Protein 3FKQ (pdb70)

B-factor: mean 38.15, std 9.98, range [14.75, 80.89]

Structure (mmCIF, N/CA/C/O backbone):
data_3FKQ
#
_entry.id   3FKQ
#
_cell.length_a   121.506
_cell.length_b   79.495
_cell.length_c   55.022
_cell.angle_alpha   90.000
_cell.angle_beta   96.160
_cell.angle_gamma   90.000
#
_symmetry.space_group_name_H-M   'C 1 2 1'
#
loop_
_entity.id
_entity.type
_entity.pdbx_description
1 polymer 'NtrC-like two-domain protein'
2 non-polymer "ADENOSINE-5'-TRIPHOSPHATE"
3 non-polymer 'MAGNESIUM ION'
4 non-polymer 'CHLORIDE ION'
5 non-polymer 'NONAETHYLENE GLYCOL'
6 non-polymer GLYCEROL
7 non-polymer 'SULFATE ION'
8 water water
#
loop_
_atom_site.group_PDB
_atom_site.id
_atom_site.type_symbol
_atom_site.label_atom_id
_atom_site.label_alt_id
_atom_site.label_comp_id
_atom_site.label_asym_id
_atom_site.label_entity_id
_atom_site.label_seq_id
_atom_site.pdbx_PDB_ins_code
_atom_site.Cartn_x
_atom_site.Cartn_y
_atom_site.Cartn_z
_atom_site.occupancy
_atom_site.B_iso_or_equiv
_atom_site.auth_seq_id
_atom_site.auth_comp_id
_atom_site.auth_asym_id
_atom_site.auth_atom_id
_atom_site.pdbx_PDB_model_num
ATOM 6 N N . LYS A 1 21 ? 23.437 82.738 -3.109 1.00 55.35 2 LYS A N 1
ATOM 7 C CA . LYS A 1 21 ? 24.569 83.349 -2.383 1.00 53.25 2 LYS A CA 1
ATOM 8 C C . LYS A 1 21 ? 24.100 84.286 -1.268 1.00 50.85 2 LYS A C 1
ATOM 9 O O . LYS A 1 21 ? 23.054 84.931 -1.398 1.00 52.01 2 LYS A O 1
ATOM 15 N N . ILE A 1 22 ? 24.898 84.391 -0.202 1.00 47.34 3 ILE A N 1
ATOM 16 C CA . ILE A 1 22 ? 24.579 85.263 0.930 1.00 43.94 3 ILE A CA 1
ATOM 17 C C . ILE A 1 22 ? 24.967 86.694 0.566 1.00 43.59 3 ILE A C 1
ATOM 18 O O . ILE A 1 22 ? 26.097 86.936 0.138 1.00 41.39 3 ILE A O 1
ATOM 23 N N . LYS A 1 23 ? 24.040 87.632 0.738 1.00 42.27 4 LYS A N 1
ATOM 24 C CA . LYS A 1 23 ? 24.331 89.038 0.497 1.00 42.91 4 LYS A CA 1
ATOM 25 C C . LYS A 1 23 ? 24.757 89.647 1.811 1.00 42.18 4 LYS A C 1
ATOM 26 O O . LYS A 1 23 ? 24.042 89.549 2.804 1.00 41.97 4 LYS A O 1
ATOM 32 N N . VAL A 1 24 ? 25.935 90.261 1.811 1.00 41.58 5 VAL A N 1
ATOM 33 C CA . VAL A 1 24 ? 26.556 90.783 3.017 1.00 39.22 5 VAL A CA 1
ATOM 34 C C . VAL A 1 24 ? 26.753 92.288 2.871 1.00 38.48 5 VAL A C 1
ATOM 35 O O . VAL A 1 24 ? 27.226 92.759 1.827 1.00 37.92 5 VAL A O 1
ATOM 39 N N . ALA A 1 25 ? 26.355 93.043 3.894 1.00 37.83 6 ALA A N 1
ATOM 40 C CA . ALA A 1 25 ? 26.659 94.484 3.975 1.00 37.14 6 ALA A CA 1
ATOM 41 C C . ALA A 1 25 ? 27.734 94.729 5.055 1.00 37.05 6 ALA A C 1
ATOM 42 O O . ALA A 1 25 ? 27.655 94.133 6.141 1.00 38.00 6 ALA A O 1
ATOM 44 N N . LEU A 1 26 ? 28.724 95.579 4.751 1.00 35.12 7 LEU A N 1
ATOM 45 C CA . LEU A 1 26 ? 29.780 95.970 5.698 1.00 35.38 7 LEU A CA 1
ATOM 46 C C . LEU A 1 26 ? 29.729 97.473 5.991 1.00 37.25 7 LEU A C 1
ATOM 47 O O . LEU A 1 26 ? 29.725 98.293 5.065 1.00 38.37 7 LEU A O 1
ATOM 52 N N . LEU A 1 27 ? 29.706 97.824 7.278 1.00 37.09 8 LEU A N 1
ATOM 53 C CA . LEU A 1 27 ? 29.622 99.209 7.721 1.00 38.36 8 LEU A CA 1
ATOM 54 C C . LEU A 1 27 ? 30.831 99.607 8.590 1.00 38.29 8 LEU A C 1
ATOM 55 O O . LEU A 1 27 ? 31.010 99.112 9.699 1.00 38.62 8 LEU A O 1
ATOM 60 N N . ASP A 1 28 ? 31.660 100.508 8.083 1.00 38.17 9 ASP A N 1
ATOM 61 C CA . ASP A 1 28 ? 32.860 100.950 8.799 1.00 38.00 9 ASP A CA 1
ATOM 62 C C . ASP A 1 28 ? 33.277 102.331 8.298 1.00 39.60 9 ASP A C 1
ATOM 63 O O . ASP A 1 28 ? 32.940 102.737 7.185 1.00 39.99 9 ASP A O 1
ATOM 68 N N . LYS A 1 29 ? 34.013 103.051 9.128 1.00 42.56 10 LYS A N 1
ATOM 69 C CA . LYS A 1 29 ? 34.675 104.281 8.695 1.00 42.74 10 LYS A CA 1
ATOM 70 C C . LYS A 1 29 ? 36.067 104.029 8.071 1.00 44.40 10 LYS A C 1
ATOM 71 O O . LYS A 1 29 ? 36.602 104.912 7.410 1.00 46.45 10 LYS A O 1
ATOM 77 N N . ASP A 1 30 ? 36.647 102.845 8.280 1.00 45.31 11 ASP A N 1
ATOM 78 C CA . ASP A 1 30 ? 37.925 102.457 7.654 1.00 44.92 11 ASP A CA 1
ATOM 79 C C . ASP A 1 30 ? 37.648 101.911 6.242 1.00 43.14 11 ASP A C 1
ATOM 80 O O . ASP A 1 30 ? 37.413 100.717 6.054 1.00 41.96 11 ASP A O 1
ATOM 85 N N . LYS A 1 31 ? 37.685 102.810 5.262 1.00 41.91 12 LYS A N 1
ATOM 86 C CA . LYS A 1 31 ? 37.480 102.485 3.846 1.00 39.83 12 LYS A CA 1
ATOM 87 C C . LYS A 1 31 ? 38.539 101.504 3.314 1.00 38.61 12 LYS A C 1
ATOM 88 O O . LYS A 1 31 ? 38.216 100.584 2.553 1.00 37.33 12 LYS A O 1
ATOM 90 N N . GLU A 1 32 ? 39.795 101.697 3.722 1.00 37.48 13 GLU A N 1
ATOM 91 C CA . GLU A 1 32 ? 40.874 100.775 3.353 1.00 36.76 13 GLU A CA 1
ATOM 92 C C . GLU A 1 32 ? 40.494 99.345 3.732 1.00 35.41 13 GLU A C 1
ATOM 93 O O . GLU A 1 32 ? 40.625 98.418 2.924 1.00 34.36 13 GLU A O 1
ATOM 95 N N . TYR A 1 33 ? 39.995 99.183 4.955 1.00 36.51 14 TYR A N 1
ATOM 96 C CA . TYR A 1 33 ? 39.566 97.872 5.454 1.00 34.95 14 TYR A CA 1
ATOM 97 C C . TYR A 1 33 ? 38.363 97.336 4.677 1.00 33.84 14 TYR A C 1
ATOM 98 O O . TYR A 1 33 ? 38.346 96.161 4.284 1.00 33.35 14 TYR A O 1
ATOM 107 N N . LEU A 1 34 ? 37.369 98.195 4.456 1.00 35.28 15 LEU A N 1
ATOM 108 C CA . LEU A 1 34 ? 36.179 97.811 3.693 1.00 36.16 15 LEU A CA 1
ATOM 109 C C . LEU A 1 34 ? 36.562 97.334 2.290 1.00 36.50 15 LEU A C 1
ATOM 110 O O . LEU A 1 34 ? 36.126 96.248 1.869 1.00 37.87 15 LEU A O 1
ATOM 115 N N . ASP A 1 35 ? 37.400 98.122 1.601 1.00 34.83 16 ASP A N 1
ATOM 116 C CA . ASP A 1 35 ? 37.907 97.770 0.257 1.00 35.18 16 ASP A CA 1
ATOM 117 C C . ASP A 1 35 ? 38.691 96.479 0.263 1.00 34.50 16 ASP A C 1
ATOM 118 O O . ASP A 1 35 ? 38.561 95.673 -0.643 1.00 33.19 16 ASP A O 1
ATOM 123 N N . ARG A 1 36 ? 39.519 96.294 1.284 1.00 34.89 17 ARG A N 1
ATOM 124 C CA . ARG A 1 36 ? 40.296 95.074 1.398 1.00 35.93 17 ARG A CA 1
ATOM 125 C C . ARG A 1 36 ? 39.377 93.845 1.463 1.00 34.65 17 ARG A C 1
ATOM 126 O O . ARG A 1 36 ? 39.614 92.886 0.741 1.00 36.43 17 ARG A O 1
ATOM 129 N N . LEU A 1 37 ? 38.321 93.891 2.280 1.00 35.39 18 LEU A N 1
ATOM 130 C CA . LEU A 1 37 ? 37.424 92.732 2.440 1.00 36.51 18 LEU A CA 1
ATOM 131 C C . LEU A 1 37 ? 36.549 92.526 1.229 1.00 36.37 18 LEU A C 1
ATOM 132 O O . LEU A 1 37 ? 36.475 91.409 0.715 1.00 37.81 18 LEU A O 1
ATOM 137 N N . THR A 1 38 ? 35.875 93.586 0.785 1.00 35.81 19 THR A N 1
ATOM 138 C CA . THR A 1 38 ? 34.986 93.479 -0.356 1.00 38.25 19 THR A CA 1
ATOM 139 C C . THR A 1 38 ? 35.734 93.029 -1.619 1.00 39.11 19 THR A C 1
ATOM 140 O O . THR A 1 38 ? 35.174 92.299 -2.441 1.00 40.74 19 THR A O 1
ATOM 144 N N . GLY A 1 39 ? 36.999 93.436 -1.741 1.00 38.04 20 GLY A N 1
ATOM 145 C CA . GLY A 1 39 ? 37.859 93.013 -2.837 1.00 39.50 20 GLY A CA 1
ATOM 146 C C . GLY A 1 39 ? 38.152 91.526 -2.805 1.00 39.54 20 GLY A C 1
ATOM 147 O O . GLY A 1 39 ? 38.116 90.867 -3.844 1.00 38.82 20 GLY A O 1
ATOM 148 N N . VAL A 1 40 ? 38.439 91.000 -1.612 1.00 39.28 21 VAL A N 1
ATOM 149 C CA . VAL A 1 40 ? 38.737 89.576 -1.456 1.00 38.30 21 VAL A CA 1
ATOM 150 C C . VAL A 1 40 ? 37.462 88.769 -1.601 1.00 37.23 21 VAL A C 1
ATOM 151 O O . VAL A 1 40 ? 37.421 87.790 -2.351 1.00 37.28 21 VAL A O 1
ATOM 155 N N . PHE A 1 41 ? 36.417 89.200 -0.899 1.00 37.54 22 PHE A N 1
ATOM 156 C CA . PHE A 1 41 ? 35.122 88.507 -0.926 1.00 36.76 22 PHE A CA 1
ATOM 157 C C . PHE A 1 41 ? 34.482 88.457 -2.308 1.00 35.89 22 PHE A C 1
ATOM 158 O O . PHE A 1 41 ? 34.009 87.402 -2.722 1.00 34.80 22 PHE A O 1
ATOM 166 N N . ASN A 1 42 ? 34.468 89.583 -3.023 1.00 34.61 23 ASN A N 1
ATOM 167 C CA . ASN A 1 42 ? 33.880 89.608 -4.363 1.00 34.25 23 ASN A CA 1
ATOM 168 C C . ASN A 1 42 ? 34.779 88.993 -5.456 1.00 36.05 23 ASN A C 1
ATOM 169 O O . ASN A 1 42 ? 34.372 88.954 -6.614 1.00 35.79 23 ASN A O 1
ATOM 174 N N . THR A 1 43 ? 35.975 88.504 -5.104 1.00 36.94 24 THR A N 1
ATOM 175 C CA . THR A 1 43 ? 36.782 87.700 -6.032 1.00 37.66 24 THR A CA 1
ATOM 176 C C . THR A 1 43 ? 36.889 86.261 -5.546 1.00 38.09 24 THR A C 1
ATOM 177 O O . THR A 1 43 ? 36.283 85.374 -6.129 1.00 37.22 24 THR A O 1
ATOM 181 N N . LYS A 1 44 ? 37.642 86.029 -4.478 1.00 40.22 25 LYS A N 1
ATOM 182 C CA . LYS A 1 44 ? 37.893 84.661 -3.990 1.00 42.17 25 LYS A CA 1
ATOM 183 C C . LYS A 1 44 ? 36.633 83.930 -3.468 1.00 41.70 25 LYS A C 1
ATOM 184 O O . LYS A 1 44 ? 36.591 82.703 -3.475 1.00 40.84 25 LYS A O 1
ATOM 190 N N . TYR A 1 45 ? 35.626 84.685 -3.023 1.00 41.45 26 TYR A N 1
ATOM 191 C CA . TYR A 1 45 ? 34.381 84.125 -2.481 1.00 42.61 26 TYR A CA 1
ATOM 192 C C . TYR A 1 45 ? 33.143 84.580 -3.270 1.00 43.18 26 TYR A C 1
ATOM 193 O O . TYR A 1 45 ? 32.030 84.589 -2.727 1.00 44.24 26 TYR A O 1
ATOM 202 N N . ALA A 1 46 ? 33.332 84.967 -4.533 1.00 42.60 27 ALA A N 1
ATOM 203 C CA . ALA A 1 46 ? 32.233 85.503 -5.358 1.00 43.64 27 ALA A CA 1
ATOM 204 C C . ALA A 1 46 ? 31.186 84.431 -5.693 1.00 44.01 27 ALA A C 1
ATOM 205 O O . ALA A 1 46 ? 30.044 84.751 -6.007 1.00 43.26 27 ALA A O 1
ATOM 207 N N . ASP A 1 47 ? 31.595 83.166 -5.634 1.00 45.52 28 ASP A N 1
ATOM 208 C CA . ASP A 1 47 ? 30.676 82.037 -5.769 1.00 46.83 28 ASP A CA 1
ATOM 209 C C . ASP A 1 47 ? 29.728 81.881 -4.576 1.00 46.63 28 ASP A C 1
ATOM 210 O O . ASP A 1 47 ? 28.625 81.382 -4.756 1.00 46.40 28 ASP A O 1
ATOM 215 N N . LYS A 1 48 ? 30.151 82.302 -3.378 1.00 45.92 29 LYS A N 1
ATOM 216 C CA . LYS A 1 48 ? 29.370 82.105 -2.140 1.00 45.54 29 LYS A CA 1
ATOM 217 C C . LYS A 1 48 ? 28.767 83.392 -1.562 1.00 45.35 29 LYS A C 1
ATOM 218 O O . LYS A 1 48 ? 27.689 83.357 -0.951 1.00 44.36 29 LYS A O 1
ATOM 224 N N . LEU A 1 49 ? 29.459 84.518 -1.746 1.00 44.92 30 LEU A N 1
ATOM 225 C CA . LEU A 1 49 ? 29.034 85.797 -1.197 1.00 44.41 30 LEU A CA 1
ATOM 226 C C . LEU A 1 49 ? 28.837 86.858 -2.253 1.00 43.88 30 LEU A C 1
ATOM 227 O O . LEU A 1 49 ? 29.322 86.748 -3.368 1.00 45.86 30 LEU A O 1
ATOM 232 N N . GLU A 1 50 ? 28.154 87.914 -1.846 1.00 43.58 31 GLU A N 1
ATOM 233 C CA . GLU A 1 50 ? 27.974 89.106 -2.636 1.00 43.58 31 GLU A CA 1
ATOM 234 C C . GLU A 1 50 ? 28.007 90.271 -1.652 1.00 43.48 31 GLU A C 1
ATOM 235 O O . GLU A 1 50 ? 27.062 90.448 -0.857 1.00 41.62 31 GLU A O 1
ATOM 241 N N . VAL A 1 51 ? 29.104 91.041 -1.687 1.00 41.51 32 VAL A N 1
ATOM 242 C CA . VAL A 1 51 ? 29.422 91.986 -0.621 1.00 38.72 32 VAL A CA 1
ATOM 243 C C . VAL A 1 51 ? 29.356 93.458 -1.059 1.00 40.00 32 VAL A C 1
ATOM 244 O O . VAL A 1 51 ? 29.972 93.873 -2.061 1.00 39.89 32 VAL A O 1
ATOM 248 N N . TYR A 1 52 ? 28.603 94.229 -0.276 1.00 40.42 33 TYR A N 1
ATOM 249 C CA . TYR A 1 52 ? 28.452 95.666 -0.427 1.00 41.94 33 TYR A CA 1
ATOM 250 C C . TYR A 1 52 ? 29.056 96.328 0.800 1.00 42.16 33 TYR A C 1
ATOM 251 O O . TYR A 1 52 ? 28.963 95.782 1.893 1.00 43.03 33 TYR A O 1
ATOM 260 N N . SER A 1 53 ? 29.682 97.490 0.624 1.00 42.22 34 SER A N 1
ATOM 261 C CA . SER A 1 53 ? 30.337 98.195 1.736 1.00 42.36 34 SER A CA 1
ATOM 262 C C . SER A 1 53 ? 29.819 99.615 1.874 1.00 40.73 34 SER A C 1
ATOM 263 O O . SER A 1 53 ? 29.399 100.224 0.899 1.00 39.28 34 SER A O 1
ATOM 266 N N . PHE A 1 54 ? 29.845 100.127 3.102 1.00 41.60 35 PHE A N 1
ATOM 267 C CA . PHE A 1 54 ? 29.267 101.435 3.443 1.00 41.38 35 PHE A CA 1
ATOM 268 C C . PHE A 1 54 ? 30.098 102.139 4.517 1.00 42.68 35 PHE A C 1
ATOM 269 O O . PHE A 1 54 ? 30.636 101.484 5.416 1.00 41.64 35 PHE A O 1
ATOM 277 N N . THR A 1 55 ? 30.207 103.465 4.416 1.00 43.75 36 THR A N 1
ATOM 278 C CA . THR A 1 55 ? 30.742 104.2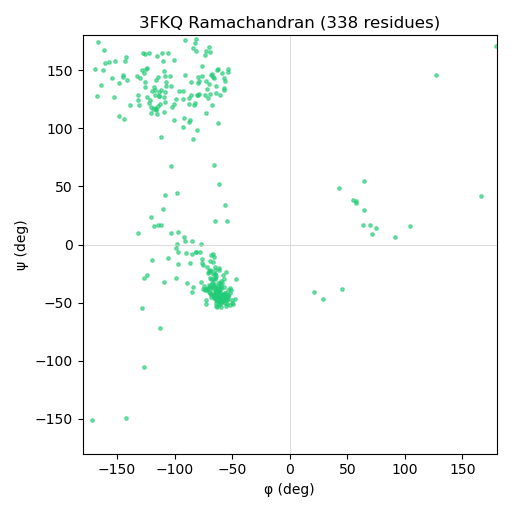83 5.518 1.00 44.80 36 THR A CA 1
ATOM 279 C C . THR A 1 55 ? 29.670 105.064 6.266 1.00 44.93 36 THR A C 1
ATOM 280 O O . THR A 1 55 ? 29.952 105.599 7.335 1.00 45.66 36 THR A O 1
ATOM 284 N N . ASP A 1 56 ? 28.457 105.114 5.713 1.00 44.92 37 ASP A N 1
ATOM 285 C CA . ASP A 1 56 ? 27.337 105.836 6.313 1.00 46.17 37 ASP A CA 1
ATOM 286 C C . ASP A 1 56 ? 26.325 104.840 6.865 1.00 45.76 37 ASP A C 1
ATOM 287 O O . ASP A 1 56 ? 25.929 103.903 6.160 1.00 46.37 37 ASP A O 1
ATOM 292 N N . GLU A 1 57 ? 25.893 105.050 8.107 1.00 45.78 38 GLU A N 1
ATOM 293 C CA . GLU A 1 57 ? 24.924 104.154 8.743 1.00 46.36 38 GLU A CA 1
ATOM 294 C C . GLU A 1 57 ? 23.571 104.129 8.025 1.00 47.06 38 GLU A C 1
ATOM 295 O O . GLU A 1 57 ? 23.022 103.055 7.799 1.00 46.30 38 GLU A O 1
ATOM 301 N N . LYS A 1 58 ? 23.042 105.297 7.666 1.00 48.78 39 LYS A N 1
ATOM 302 C CA . LYS A 1 58 ? 21.705 105.369 7.047 1.00 50.90 39 LYS A CA 1
ATOM 303 C C . LYS A 1 58 ? 21.651 104.638 5.696 1.00 50.86 39 LYS A C 1
ATOM 304 O O . LYS A 1 58 ? 20.702 103.887 5.431 1.00 50.71 39 LYS A O 1
ATOM 310 N N . ASN A 1 59 ? 22.683 104.831 4.873 1.00 50.73 40 ASN A N 1
ATOM 311 C CA . ASN A 1 59 ? 22.804 104.114 3.596 1.00 51.14 40 ASN A CA 1
ATOM 312 C C . ASN A 1 59 ? 22.887 102.607 3.772 1.00 51.05 40 ASN A C 1
ATOM 313 O O . ASN A 1 59 ? 22.302 101.865 2.992 1.00 50.58 40 ASN A O 1
ATOM 318 N N . ALA A 1 60 ? 23.620 102.163 4.791 1.00 51.95 41 ALA A N 1
ATOM 319 C CA . ALA A 1 60 ? 23.748 100.736 5.081 1.00 51.95 41 ALA A CA 1
ATOM 320 C C . ALA A 1 60 ? 22.398 100.122 5.468 1.00 51.77 41 ALA A C 1
ATOM 321 O O . ALA A 1 60 ? 22.014 99.076 4.930 1.00 51.84 41 ALA A O 1
ATOM 323 N N . ILE A 1 61 ? 21.673 100.787 6.371 1.00 51.32 42 ILE A N 1
ATOM 324 C CA . ILE A 1 61 ? 20.402 100.260 6.890 1.00 51.47 42 ILE A CA 1
ATOM 325 C C . ILE A 1 61 ? 19.359 100.160 5.779 1.00 52.78 42 ILE A C 1
ATOM 326 O O . ILE A 1 61 ? 18.748 99.109 5.603 1.00 53.26 42 ILE A O 1
ATOM 331 N N . GLU A 1 62 ? 19.171 101.237 5.022 1.00 54.47 43 GLU A N 1
ATOM 332 C CA . GLU A 1 62 ? 18.185 101.222 3.940 1.00 55.95 43 GLU A CA 1
ATOM 333 C C . GLU A 1 62 ? 18.584 100.298 2.784 1.00 56.16 43 GLU A C 1
ATOM 334 O O . GLU A 1 62 ? 17.713 99.739 2.118 1.00 57.87 43 GLU A O 1
ATOM 340 N N . SER A 1 63 ? 19.886 100.124 2.564 1.00 55.84 44 SER A N 1
ATOM 341 C CA . SER A 1 63 ? 20.379 99.128 1.608 1.00 55.91 44 SER A CA 1
ATOM 342 C C . SER A 1 63 ? 20.051 97.683 1.996 1.00 55.88 44 SER A C 1
ATOM 343 O O . SER A 1 63 ? 19.966 96.829 1.112 1.00 56.12 44 SER A O 1
ATOM 346 N N . VAL A 1 64 ? 19.888 97.405 3.297 1.00 55.50 45 VAL A N 1
ATOM 347 C CA . VAL A 1 64 ? 19.524 96.056 3.762 1.00 55.06 45 VAL A CA 1
ATOM 348 C C . VAL A 1 64 ? 18.186 95.651 3.174 1.00 55.22 45 VAL A C 1
ATOM 349 O O . VAL A 1 64 ? 18.050 94.563 2.611 1.00 55.29 45 VAL A O 1
ATOM 353 N N . LYS A 1 65 ? 17.218 96.556 3.311 1.00 56.01 46 LYS A N 1
ATOM 354 C CA . LYS A 1 65 ? 15.857 96.366 2.800 1.00 56.05 46 LYS A CA 1
ATOM 355 C C . LYS A 1 65 ? 15.894 96.278 1.275 1.00 55.36 46 LYS A C 1
ATOM 356 O O . LYS A 1 65 ? 15.406 95.311 0.692 1.00 54.29 46 LYS A O 1
ATOM 359 N N . GLU A 1 66 ? 16.515 97.280 0.654 1.00 55.36 47 GLU A N 1
ATOM 360 C CA . GLU A 1 66 ? 16.558 97.405 -0.801 1.00 55.85 47 GLU A CA 1
ATOM 361 C C . GLU A 1 66 ? 17.291 96.257 -1.497 1.00 55.26 47 GLU A C 1
ATOM 362 O O . GLU A 1 66 ? 16.730 95.630 -2.395 1.00 55.42 47 GLU A O 1
ATOM 368 N N . TYR A 1 67 ? 18.533 95.986 -1.096 1.00 54.08 48 TYR A N 1
ATOM 369 C CA . TYR A 1 67 ? 19.310 94.912 -1.730 1.00 53.60 48 TYR A CA 1
ATOM 370 C C . TYR A 1 67 ? 18.985 93.515 -1.191 1.00 51.82 48 TYR A C 1
ATOM 371 O O . TYR A 1 67 ? 19.493 92.526 -1.722 1.00 52.28 48 TYR A O 1
ATOM 380 N N . ARG A 1 68 ? 18.155 93.424 -0.153 1.00 50.36 49 ARG A N 1
ATOM 381 C CA . ARG A 1 68 ? 17.791 92.133 0.448 1.00 49.90 49 ARG A CA 1
ATOM 382 C C . ARG A 1 68 ? 19.039 91.475 1.060 1.00 48.25 49 ARG A C 1
ATOM 383 O O . ARG A 1 68 ? 19.400 90.336 0.745 1.00 47.11 49 ARG A O 1
ATOM 385 N N . ILE A 1 69 ? 19.703 92.227 1.933 1.00 47.29 50 ILE A N 1
ATOM 386 C CA . ILE A 1 69 ? 20.926 91.758 2.575 1.00 45.02 50 ILE A CA 1
ATOM 387 C C . ILE A 1 69 ? 20.588 90.806 3.727 1.00 43.81 50 ILE A C 1
ATOM 388 O O . ILE A 1 69 ? 19.614 91.030 4.468 1.00 42.36 50 ILE A O 1
ATOM 393 N N . ASP A 1 70 ? 21.402 89.752 3.845 1.00 42.48 51 ASP A N 1
ATOM 394 C CA . ASP A 1 70 ? 21.215 88.664 4.817 1.00 43.07 51 ASP A CA 1
ATOM 395 C C . ASP A 1 70 ? 22.079 88.797 6.071 1.00 42.67 51 ASP A C 1
ATOM 396 O O . ASP A 1 70 ? 21.704 88.299 7.128 1.00 41.27 51 ASP A O 1
ATOM 401 N N . VAL A 1 71 ? 23.245 89.431 5.941 1.00 42.26 52 VAL A N 1
ATOM 402 C CA . VAL A 1 71 ? 24.125 89.693 7.083 1.00 40.44 52 VAL A CA 1
ATOM 403 C C . VAL A 1 71 ? 24.698 91.107 6.953 1.00 40.70 52 VAL A C 1
ATOM 404 O O . VAL A 1 71 ? 25.348 91.424 5.937 1.00 40.11 52 VAL A O 1
ATOM 408 N N . LEU A 1 72 ? 24.419 91.946 7.955 1.00 39.72 53 LEU A N 1
ATOM 409 C CA . LEU A 1 72 ? 25.108 93.232 8.154 1.00 40.92 53 LEU A CA 1
ATOM 410 C C . LEU A 1 72 ? 26.215 93.105 9.224 1.00 40.35 53 LEU A C 1
ATOM 411 O O . LEU A 1 72 ? 25.942 92.698 10.343 1.00 39.30 53 LEU A O 1
ATOM 416 N N . ILE A 1 73 ? 27.450 93.485 8.885 1.00 39.53 54 ILE A N 1
ATOM 417 C CA . ILE A 1 73 ? 28.520 93.574 9.878 1.00 37.59 54 ILE A CA 1
ATOM 418 C C . ILE A 1 73 ? 28.980 95.026 10.010 1.00 37.50 54 ILE A C 1
ATOM 419 O O . ILE A 1 73 ? 29.506 95.593 9.050 1.00 35.20 54 ILE A O 1
ATOM 424 N N . ALA A 1 74 ? 28.770 95.606 11.197 1.00 36.52 55 ALA A N 1
ATOM 425 C CA . ALA A 1 74 ? 29.118 96.991 11.486 1.00 36.05 55 ALA A CA 1
ATOM 426 C C . ALA A 1 74 ? 30.310 97.078 12.443 1.00 36.34 55 ALA A C 1
ATOM 427 O O . ALA A 1 74 ? 30.507 96.209 13.285 1.00 38.58 55 ALA A O 1
ATOM 429 N N . GLU A 1 75 ? 31.100 98.135 12.312 1.00 37.18 56 GLU A N 1
ATOM 430 C CA . GLU A 1 75 ? 32.202 98.396 13.247 1.00 38.60 56 GLU A CA 1
ATOM 431 C C . GLU A 1 75 ? 31.635 98.656 14.657 1.00 38.75 56 GLU A C 1
ATOM 432 O O . GLU A 1 75 ? 30.662 99.385 14.810 1.00 36.53 56 GLU A O 1
ATOM 438 N N . GLU A 1 76 ? 32.278 98.055 15.664 1.00 39.37 57 GLU A N 1
ATOM 439 C CA . GLU A 1 76 ? 31.801 98.021 17.056 1.00 39.43 57 GLU A CA 1
ATOM 440 C C . GLU A 1 76 ? 31.318 99.339 17.650 1.00 39.52 57 GLU A C 1
ATOM 441 O O . GLU A 1 76 ? 30.448 99.314 18.529 1.00 40.66 57 GLU A O 1
ATOM 447 N N . ASP A 1 77 ? 31.864 100.477 17.209 1.00 39.18 58 ASP A N 1
ATOM 448 C CA . ASP A 1 77 ? 31.367 101.782 17.699 1.00 40.39 58 ASP A CA 1
ATOM 449 C C . ASP A 1 77 ? 29.968 102.143 17.219 1.00 38.73 58 ASP A C 1
ATOM 450 O O . ASP A 1 77 ? 29.319 102.972 17.843 1.00 40.48 58 ASP A O 1
ATOM 455 N N . PHE A 1 78 ? 29.505 101.552 16.121 1.00 38.11 59 PHE A N 1
ATOM 456 C CA . PHE A 1 78 ? 28.120 101.758 15.679 1.00 38.64 59 PHE A CA 1
ATOM 457 C C . PHE A 1 78 ? 27.152 101.101 16.677 1.00 39.37 59 PHE A C 1
ATOM 458 O O . PHE A 1 78 ? 27.490 100.083 17.285 1.00 38.53 59 PHE A O 1
ATOM 466 N N . ASN A 1 79 ? 25.984 101.713 16.867 1.00 40.13 60 ASN A N 1
ATOM 467 C CA . ASN A 1 79 ? 24.881 101.109 17.633 1.00 42.27 60 ASN A CA 1
ATOM 468 C C . ASN A 1 79 ? 23.739 100.793 16.662 1.00 41.53 60 ASN A C 1
ATOM 469 O O . ASN A 1 79 ? 22.908 101.646 16.383 1.00 41.32 60 ASN A O 1
ATOM 474 N N . ILE A 1 80 ? 23.711 99.578 16.128 1.00 43.19 61 ILE A N 1
ATOM 475 C CA . ILE A 1 80 ? 22.721 99.216 15.113 1.00 45.06 61 ILE A CA 1
ATOM 476 C C . ILE A 1 80 ? 21.438 98.705 15.762 1.00 45.78 61 ILE A C 1
ATOM 477 O O . ILE A 1 80 ? 21.484 97.793 16.583 1.00 46.85 61 ILE A O 1
ATOM 482 N N . ASP A 1 81 ? 20.309 99.316 15.391 1.00 45.88 62 ASP A N 1
ATOM 483 C CA . ASP A 1 81 ? 18.972 98.848 15.756 1.00 45.37 62 ASP A CA 1
ATOM 484 C C . ASP A 1 81 ? 18.457 97.925 14.645 1.00 44.64 62 ASP A C 1
ATOM 485 O O . ASP A 1 81 ? 17.989 98.393 13.610 1.00 43.98 62 ASP A O 1
ATOM 490 N N . LYS A 1 82 ? 18.541 96.614 14.874 1.00 45.22 63 LYS A N 1
ATOM 491 C CA . LYS A 1 82 ? 18.150 95.597 13.874 1.00 46.34 63 LYS A CA 1
ATOM 492 C C . LYS A 1 82 ? 16.645 95.536 13.530 1.00 46.66 63 LYS A C 1
ATOM 493 O O . LYS A 1 82 ? 16.257 94.828 12.600 1.00 46.91 63 LYS A O 1
ATOM 499 N N . SER A 1 83 ? 15.805 96.261 14.268 1.00 47.52 64 SER A N 1
ATOM 500 C CA . SER A 1 83 ? 14.392 96.425 13.901 1.00 47.89 64 SER A CA 1
ATOM 501 C C . SER A 1 83 ? 14.213 97.298 12.649 1.00 49.09 64 SER A C 1
ATOM 502 O O . SER A 1 83 ? 13.197 97.200 11.965 1.00 49.20 64 SER A O 1
ATOM 505 N N . GLU A 1 84 ? 15.206 98.135 12.353 1.00 50.52 65 GLU A N 1
ATOM 506 C CA . GLU A 1 84 ? 15.198 98.976 11.151 1.00 51.47 65 GLU A CA 1
ATOM 507 C C . GLU A 1 84 ? 15.512 98.235 9.852 1.00 52.32 65 GLU A C 1
ATOM 508 O O . GLU A 1 84 ? 15.336 98.804 8.773 1.00 54.01 65 GLU A O 1
ATOM 514 N N . PHE A 1 85 ? 15.999 96.998 9.940 1.00 53.06 66 PHE A N 1
ATOM 515 C CA . PHE A 1 85 ? 16.301 96.209 8.739 1.00 52.76 66 PHE A CA 1
ATOM 516 C C . PHE A 1 85 ? 15.048 95.945 7.913 1.00 53.20 66 PHE A C 1
ATOM 517 O O . PHE A 1 85 ? 15.123 95.912 6.681 1.00 53.60 66 PHE A O 1
ATOM 525 N N . LYS A 1 86 ? 13.920 95.742 8.602 1.00 52.49 67 LYS A N 1
ATOM 526 C CA . LYS A 1 86 ? 12.642 95.382 7.977 1.00 53.05 67 LYS A CA 1
ATOM 527 C C . LYS A 1 86 ? 12.769 94.123 7.100 1.00 52.91 67 LYS A C 1
ATOM 528 O O . LYS A 1 86 ? 12.149 94.011 6.046 1.00 53.41 67 LYS A O 1
ATOM 534 N N . ARG A 1 87 ? 13.567 93.171 7.580 1.00 52.28 68 ARG A N 1
ATOM 535 C CA . ARG A 1 87 ? 13.916 91.974 6.833 1.00 51.76 68 ARG A CA 1
ATOM 536 C C . ARG A 1 87 ? 14.618 90.964 7.754 1.00 50.06 68 ARG A C 1
ATOM 537 O O . ARG A 1 87 ? 15.281 91.363 8.710 1.00 50.05 68 ARG A O 1
ATOM 545 N N . ASN A 1 88 ? 14.474 89.671 7.461 1.00 47.58 69 ASN A N 1
ATOM 546 C CA . ASN A 1 88 ? 15.325 88.646 8.058 1.00 46.04 69 ASN A CA 1
ATOM 547 C C . ASN A 1 88 ? 16.773 88.905 7.627 1.00 46.59 69 ASN A C 1
ATOM 548 O O . ASN A 1 88 ? 17.149 88.649 6.475 1.00 47.57 69 ASN A O 1
ATOM 553 N N . CYS A 1 89 ? 17.561 89.442 8.553 1.00 46.26 70 CYS A N 1
ATOM 554 C CA . CYS A 1 89 ? 18.949 89.815 8.298 1.00 45.28 70 CYS A CA 1
ATOM 555 C C . CYS A 1 89 ? 19.746 89.754 9.589 1.00 42.88 70 CYS A C 1
ATOM 556 O O . CYS A 1 89 ? 19.351 90.363 10.579 1.00 42.78 70 CYS A O 1
ATOM 559 N N . GLY A 1 90 ? 20.858 89.021 9.570 1.00 40.89 71 GLY A N 1
ATOM 560 C CA . GLY A 1 90 ? 21.737 88.898 10.724 1.00 40.18 71 GLY A CA 1
ATOM 561 C C . GLY A 1 90 ? 22.613 90.116 10.970 1.00 39.66 71 GLY A C 1
ATOM 562 O O . GLY A 1 90 ? 22.921 90.877 10.042 1.00 38.72 71 GLY A O 1
ATOM 563 N N . LEU A 1 91 ? 22.999 90.301 12.234 1.00 39.06 72 LEU A N 1
ATOM 564 C CA . LEU A 1 91 ? 23.872 91.416 12.666 1.00 38.28 72 LEU A CA 1
ATOM 565 C C . LEU A 1 91 ? 25.079 90.861 13.409 1.00 36.35 72 LEU A C 1
ATOM 566 O O . LEU A 1 91 ? 24.930 89.956 14.242 1.00 37.51 72 LEU A O 1
ATOM 571 N N . ALA A 1 92 ? 26.263 91.398 13.088 1.00 34.29 73 ALA A N 1
ATOM 572 C CA . ALA A 1 92 ? 27.505 91.131 13.818 1.00 30.85 73 ALA A CA 1
ATOM 573 C C . ALA A 1 92 ? 28.348 92.414 13.910 1.00 32.61 73 ALA A C 1
ATOM 574 O O . ALA A 1 92 ? 28.131 93.355 13.141 1.00 31.89 73 ALA A O 1
ATOM 576 N N . TYR A 1 93 ? 29.303 92.452 14.840 1.00 32.50 74 TYR A N 1
ATOM 577 C CA . TYR A 1 93 ? 30.194 93.617 14.971 1.00 34.95 74 TYR A CA 1
ATOM 578 C C . TYR A 1 93 ? 31.651 93.282 14.725 1.00 35.05 74 TYR A C 1
ATOM 579 O O . TYR A 1 93 ? 32.150 92.267 15.209 1.00 37.54 74 TYR A O 1
ATOM 588 N N . PHE A 1 94 ? 32.311 94.145 13.962 1.00 36.22 75 PHE A N 1
ATOM 589 C CA . PHE A 1 94 ? 33.757 94.063 13.753 1.00 37.16 75 PHE A CA 1
ATOM 590 C C . PHE A 1 94 ? 34.472 94.659 14.967 1.00 35.27 75 PHE A C 1
ATOM 591 O O . PHE A 1 94 ? 34.073 95.701 15.471 1.00 35.07 75 PHE A O 1
ATOM 599 N N . THR A 1 95 ? 35.548 94.019 15.408 1.00 35.85 76 THR A N 1
ATOM 600 C CA . THR A 1 95 ? 36.340 94.527 16.529 1.00 32.26 76 THR A CA 1
ATOM 601 C C . THR A 1 95 ? 37.813 94.273 16.333 1.00 33.45 76 THR A C 1
ATOM 602 O O . THR A 1 95 ? 38.203 93.382 15.583 1.00 33.57 76 THR A O 1
ATOM 606 N N . GLY A 1 96 ? 38.623 95.070 17.039 1.00 35.83 77 GLY A N 1
ATOM 607 C CA . GLY A 1 96 ? 40.053 94.856 17.161 1.00 34.47 77 GLY A CA 1
ATOM 608 C C . GLY A 1 96 ? 40.434 94.151 18.456 1.00 34.02 77 GLY A C 1
ATOM 609 O O . GLY A 1 96 ? 41.609 93.863 18.681 1.00 35.16 77 GLY A O 1
ATOM 610 N N . THR A 1 97 ? 39.460 93.818 19.296 1.00 32.33 78 THR A N 1
ATOM 611 C CA . THR A 1 97 ? 39.764 93.373 20.650 1.00 31.05 78 THR A CA 1
ATOM 612 C C . THR A 1 97 ? 39.674 91.835 20.696 1.00 32.55 78 THR A C 1
ATOM 613 O O . THR A 1 97 ? 38.623 91.290 20.393 1.00 33.77 78 THR A O 1
ATOM 617 N N . PRO A 1 98 ? 40.773 91.137 21.057 1.00 30.62 79 PRO A N 1
ATOM 618 C CA . PRO A 1 98 ? 40.704 89.684 21.150 1.00 31.15 79 PRO A CA 1
ATOM 619 C C . PRO A 1 98 ? 39.933 89.184 22.378 1.00 32.99 79 PRO A C 1
ATOM 620 O O . PRO A 1 98 ? 39.736 89.931 23.358 1.00 31.36 79 PRO A O 1
ATOM 624 N N . GLY A 1 99 ? 39.548 87.904 22.320 1.00 34.26 80 GLY A N 1
ATOM 625 C CA . GLY A 1 99 ? 38.885 87.218 23.432 1.00 33.21 80 GLY A CA 1
ATOM 626 C C . GLY A 1 99 ? 37.462 87.677 23.724 1.00 33.52 80 GLY A C 1
ATOM 627 O O . GLY A 1 99 ? 36.945 87.411 24.801 1.00 36.33 80 GLY A O 1
ATOM 628 N N . ILE A 1 100 ? 36.830 88.367 22.784 1.00 33.65 81 ILE A N 1
ATOM 629 C CA . ILE A 1 100 ? 35.503 88.926 23.003 1.00 36.65 81 ILE A CA 1
ATOM 630 C C . ILE A 1 100 ? 34.510 88.249 22.060 1.00 35.61 81 ILE A C 1
ATOM 631 O O . ILE A 1 100 ? 34.572 88.425 20.855 1.00 35.97 81 ILE A O 1
ATOM 636 N N . GLU A 1 101 ? 33.593 87.479 22.633 1.00 33.95 82 GLU A N 1
ATOM 637 C CA . GLU A 1 101 ? 32.683 86.660 21.838 1.00 35.58 82 GLU A CA 1
ATOM 638 C C . GLU A 1 101 ? 31.477 87.444 21.362 1.00 32.53 82 GLU A C 1
ATOM 639 O O . GLU A 1 101 ? 31.021 87.234 20.246 1.00 32.73 82 GLU A O 1
ATOM 645 N N . LEU A 1 102 ? 30.985 88.358 22.195 1.00 32.34 83 LEU A N 1
ATOM 646 C CA . LEU A 1 102 ? 29.806 89.148 21.876 1.00 32.45 83 LEU A CA 1
ATOM 647 C C . LEU A 1 102 ? 30.026 90.628 22.095 1.00 33.44 83 LEU A C 1
ATOM 648 O O . LEU A 1 102 ? 30.684 91.039 23.064 1.00 32.11 83 LEU A O 1
ATOM 653 N N . ILE A 1 103 ? 29.430 91.425 21.212 1.00 34.41 84 ILE A N 1
ATOM 654 C CA . ILE A 1 103 ? 29.413 92.875 21.346 1.00 36.10 84 ILE A CA 1
ATOM 655 C C . ILE A 1 103 ? 27.978 93.304 21.122 1.00 37.62 84 ILE A C 1
ATOM 656 O O . ILE A 1 103 ? 27.358 92.900 20.125 1.00 37.99 84 ILE A O 1
ATOM 661 N N . LYS A 1 104 ? 27.449 94.106 22.050 1.00 39.15 85 LYS A N 1
ATOM 662 C CA . LYS A 1 104 ? 26.055 94.562 22.001 1.00 40.11 85 LYS A CA 1
ATOM 663 C C . LYS A 1 104 ? 25.098 93.424 21.599 1.00 40.26 85 LYS A C 1
ATOM 664 O O . LYS A 1 104 ? 24.265 93.570 20.699 1.00 40.30 85 LYS A O 1
ATOM 670 N N . ASP A 1 105 ? 25.264 92.285 22.265 1.00 40.78 86 ASP A N 1
ATOM 671 C CA . ASP A 1 105 ? 24.423 91.092 22.095 1.00 41.98 86 ASP A CA 1
ATOM 672 C C . ASP A 1 105 ? 24.566 90.303 20.812 1.00 40.89 86 ASP A C 1
ATOM 673 O O . ASP A 1 105 ? 23.806 89.368 20.602 1.00 39.66 86 ASP A O 1
ATOM 678 N N . GLU A 1 106 ? 25.568 90.614 19.994 1.00 39.79 87 GLU A N 1
ATOM 679 C CA . GLU A 1 106 ? 25.722 89.965 18.702 1.00 38.90 87 GLU A CA 1
ATOM 680 C C . GLU A 1 106 ? 27.124 89.400 18.570 1.00 38.36 87 GLU A C 1
ATOM 681 O O . GLU A 1 106 ? 28.007 89.752 19.331 1.00 40.05 87 GLU A O 1
ATOM 687 N N . ILE A 1 107 ? 27.320 88.523 17.593 1.00 36.91 88 ILE A N 1
ATOM 688 C CA . ILE A 1 107 ? 28.632 87.937 17.329 1.00 36.18 88 ILE A CA 1
ATOM 689 C C . ILE A 1 107 ? 29.649 89.061 17.063 1.00 35.20 88 ILE A C 1
ATOM 690 O O . ILE A 1 107 ? 29.348 90.027 16.362 1.00 33.11 88 ILE A O 1
ATOM 695 N N . ALA A 1 108 ? 30.817 88.928 17.689 1.00 33.43 89 ALA A N 1
ATOM 696 C CA . ALA A 1 108 ? 31.935 89.824 17.513 1.00 33.75 89 ALA A CA 1
ATOM 697 C C . ALA A 1 108 ? 32.836 89.169 16.483 1.00 34.07 89 ALA A C 1
ATOM 698 O O . ALA A 1 108 ? 33.131 87.962 16.592 1.00 32.30 89 ALA A O 1
ATOM 700 N N . ILE A 1 109 ? 33.262 89.945 15.488 1.00 32.27 90 ILE A N 1
ATOM 701 C CA . ILE A 1 109 ? 34.163 89.447 14.434 1.00 34.89 90 ILE A CA 1
ATOM 702 C C . ILE A 1 109 ? 35.477 90.255 14.473 1.00 36.16 90 ILE A C 1
ATOM 703 O O . ILE A 1 109 ? 35.500 91.481 14.295 1.00 32.33 90 ILE A O 1
ATOM 708 N N . CYS A 1 110 ? 36.563 89.548 14.774 1.00 37.02 91 CYS A N 1
ATOM 709 C CA . CYS A 1 110 ? 37.874 90.145 14.807 1.00 37.92 91 CYS A CA 1
ATOM 710 C C . CYS A 1 110 ? 38.326 90.575 13.385 1.00 37.79 91 CYS A C 1
ATOM 711 O O . CYS A 1 110 ? 38.416 89.753 12.490 1.00 37.83 91 CYS A O 1
ATOM 714 N N . LYS A 1 111 ? 38.597 91.864 13.191 1.00 38.04 92 LYS A N 1
ATOM 715 C CA . LYS A 1 111 ? 38.978 92.395 11.872 1.00 36.62 92 LYS A CA 1
ATOM 716 C C . LYS A 1 111 ? 40.237 91.779 11.264 1.00 36.91 92 LYS A C 1
ATOM 717 O O . LYS A 1 111 ? 40.363 91.695 10.039 1.00 36.45 92 LYS A O 1
ATOM 723 N N . TYR A 1 112 ? 41.174 91.387 12.124 1.00 35.15 93 TYR A N 1
ATOM 724 C CA . TYR A 1 112 ? 42.530 91.071 11.701 1.00 33.89 93 TYR A CA 1
ATOM 725 C C . TYR A 1 112 ? 42.893 89.602 11.814 1.00 33.68 93 TYR A C 1
ATOM 726 O O . TYR A 1 112 ? 44.056 89.235 11.727 1.00 34.28 93 TYR A O 1
ATOM 735 N N . GLN A 1 113 ? 41.894 88.745 11.938 1.00 37.68 94 GLN A N 1
ATOM 736 C CA . GLN A 1 113 ? 42.117 87.316 11.698 1.00 39.30 94 GLN A CA 1
ATOM 737 C C . GLN A 1 113 ? 42.043 87.074 10.193 1.00 37.97 94 GLN A C 1
ATOM 738 O O . GLN A 1 113 ? 41.704 87.975 9.422 1.00 38.37 94 GLN A O 1
ATOM 744 N N . ARG A 1 114 ? 42.364 85.852 9.790 1.00 38.43 95 ARG A N 1
ATOM 745 C CA . ARG A 1 114 ? 42.304 85.448 8.386 1.00 41.16 95 ARG A CA 1
ATOM 746 C C . ARG A 1 114 ? 40.910 85.663 7.800 1.00 39.11 95 ARG A C 1
ATOM 747 O O . ARG A 1 114 ? 39.910 85.469 8.485 1.00 41.09 95 ARG A O 1
ATOM 755 N N . VAL A 1 115 ? 40.862 86.076 6.538 1.00 38.22 96 VAL A N 1
ATOM 756 C CA . VAL A 1 115 ? 39.600 86.324 5.827 1.00 38.67 96 VAL A CA 1
ATOM 757 C C . VAL A 1 115 ? 38.728 85.074 5.831 1.00 38.60 96 VAL A C 1
ATOM 758 O O . VAL A 1 115 ? 37.524 85.176 5.962 1.00 37.94 96 VAL A O 1
ATOM 762 N N . ASP A 1 116 ? 39.343 83.902 5.722 1.00 40.28 97 ASP A N 1
ATOM 763 C CA . ASP A 1 116 ? 38.595 82.631 5.759 1.00 40.71 97 ASP A CA 1
ATOM 764 C C . ASP A 1 116 ? 37.826 82.445 7.067 1.00 39.33 97 ASP A C 1
ATOM 765 O O . ASP A 1 116 ? 36.698 81.953 7.065 1.00 41.45 97 ASP A O 1
ATOM 770 N N . VAL A 1 117 ? 38.437 82.864 8.172 1.00 36.83 98 VAL A N 1
ATOM 771 C CA . VAL A 1 117 ? 37.807 82.820 9.482 1.00 34.19 98 VAL A CA 1
ATOM 772 C C . VAL A 1 117 ? 36.698 83.863 9.596 1.00 34.34 98 VAL A C 1
ATOM 773 O O . VAL A 1 117 ? 35.659 83.594 10.203 1.00 34.82 98 VAL A O 1
ATOM 777 N N . ILE A 1 118 ? 36.888 85.049 9.009 1.00 34.92 99 ILE A N 1
ATOM 778 C CA . ILE A 1 118 ? 35.810 86.053 8.953 1.00 33.63 99 ILE A CA 1
ATOM 779 C C . ILE A 1 118 ? 34.636 85.472 8.147 1.00 36.29 99 ILE A C 1
ATOM 780 O O . ILE A 1 118 ? 33.478 85.503 8.592 1.00 35.28 99 ILE A O 1
ATOM 785 N N . PHE A 1 119 ? 34.951 84.918 6.976 1.00 36.49 100 PHE A N 1
ATOM 786 C CA . PHE A 1 119 ? 33.949 84.258 6.119 1.00 37.50 100 PHE A CA 1
ATOM 787 C C . PHE A 1 119 ? 33.096 83.266 6.919 1.00 37.54 100 PHE A C 1
ATOM 788 O O . PHE A 1 119 ? 31.875 83.349 6.907 1.00 34.94 100 PHE A O 1
ATOM 796 N N . LYS A 1 120 ? 33.758 82.371 7.651 1.00 39.73 101 LYS A N 1
ATOM 797 C CA . LYS A 1 120 ? 33.072 81.354 8.446 1.00 40.88 101 LYS A CA 1
ATOM 798 C C . LYS A 1 120 ? 32.185 81.937 9.548 1.00 39.96 101 LYS A C 1
ATOM 799 O O . LYS A 1 120 ? 31.147 81.370 9.867 1.00 39.92 101 LYS A O 1
ATOM 805 N N . GLN A 1 121 ? 32.584 83.064 10.126 1.00 40.86 102 GLN A N 1
ATOM 806 C CA . GLN A 1 121 ? 31.743 83.740 11.124 1.00 40.83 102 GLN A CA 1
ATOM 807 C C . GLN A 1 121 ? 30.484 84.315 10.483 1.00 40.00 102 GLN A C 1
ATOM 808 O O . GLN A 1 121 ? 29.402 84.283 11.079 1.00 37.96 102 GLN A O 1
ATOM 814 N N . ILE A 1 122 ? 30.634 84.817 9.260 1.00 39.41 103 ILE A N 1
ATOM 815 C CA . ILE A 1 122 ? 29.504 85.338 8.500 1.00 38.67 103 ILE A CA 1
ATOM 816 C C . ILE A 1 122 ? 28.475 84.236 8.203 1.00 37.05 103 ILE A C 1
ATOM 817 O O . ILE A 1 122 ? 27.285 84.493 8.247 1.00 37.80 103 ILE A O 1
ATOM 822 N N . LEU A 1 123 ? 28.960 83.039 7.861 1.00 35.88 104 LEU A N 1
ATOM 823 C CA . LEU A 1 123 ? 28.120 81.879 7.638 1.00 35.77 104 LEU A CA 1
ATOM 824 C C . LEU A 1 123 ? 27.357 81.518 8.906 1.00 35.40 104 LEU A C 1
ATOM 825 O O . LEU A 1 123 ? 26.170 81.187 8.838 1.00 36.99 104 LEU A O 1
ATOM 830 N N . GLY A 1 124 ? 28.055 81.564 10.042 1.00 33.73 105 GLY A N 1
ATOM 831 C CA . GLY A 1 124 ? 27.458 81.375 11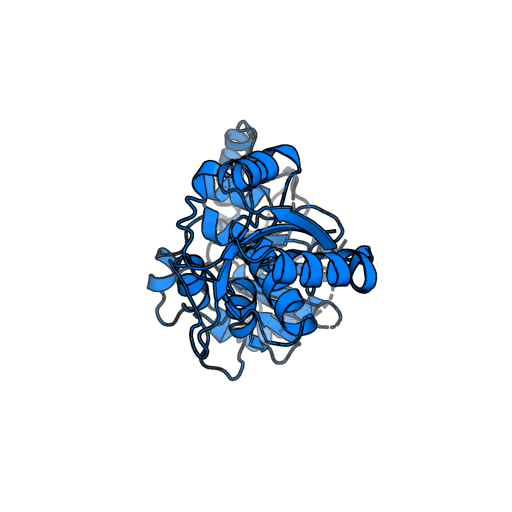.355 1.00 33.78 105 GLY A CA 1
ATOM 832 C C . GLY A 1 124 ? 26.320 82.340 11.666 1.00 33.50 105 GLY A C 1
ATOM 833 O O . GLY A 1 124 ? 25.244 81.926 12.146 1.00 30.59 105 GLY A O 1
ATOM 834 N N . VAL A 1 125 ? 26.561 83.620 11.393 1.00 32.47 106 VAL A N 1
ATOM 835 C CA . VAL A 1 125 ? 25.570 84.665 11.627 1.00 33.20 106 VAL A CA 1
ATOM 836 C C . VAL A 1 125 ? 24.373 84.464 10.732 1.00 33.12 106 VAL A C 1
ATOM 837 O O . VAL A 1 125 ? 23.217 84.660 11.163 1.00 31.96 106 VAL A O 1
ATOM 841 N N . TYR A 1 126 ? 24.646 84.098 9.484 1.00 31.23 107 TYR A N 1
ATOM 842 C CA . TYR A 1 126 ? 23.574 83.741 8.565 1.00 31.19 107 TYR A CA 1
ATOM 843 C C . TYR A 1 126 ? 22.791 82.520 9.081 1.00 31.71 107 TYR A C 1
ATOM 844 O O . TYR A 1 126 ? 21.561 82.535 9.085 1.00 31.71 107 TYR A O 1
ATOM 853 N N . SER A 1 127 ? 23.508 81.486 9.520 1.00 31.50 108 SER A N 1
ATOM 854 C CA . SER A 1 127 ? 22.883 80.2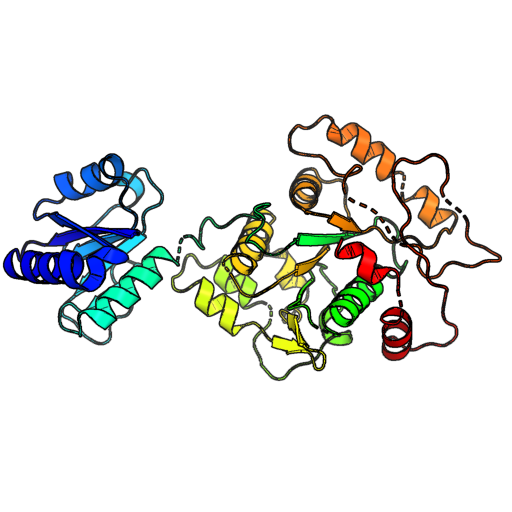34 9.994 1.00 31.28 108 SER A CA 1
ATOM 855 C C . SER A 1 127 ? 21.993 80.480 11.207 1.00 30.40 108 SER A C 1
ATOM 856 O O . SER A 1 127 ? 20.858 80.017 11.250 1.00 31.31 108 SER A O 1
ATOM 859 N N . ASP A 1 128 ? 22.520 81.232 12.173 1.00 31.64 109 ASP A N 1
ATOM 860 C CA . ASP A 1 128 ? 21.794 81.643 13.379 1.00 32.61 109 ASP A CA 1
ATOM 861 C C . ASP A 1 128 ? 20.515 82.343 13.024 1.00 33.38 109 ASP A C 1
ATOM 862 O O . ASP A 1 128 ? 19.448 82.055 13.563 1.00 33.66 109 ASP A O 1
ATOM 875 N N . ALA A 1 130 ? 18.873 82.200 10.158 1.00 30.09 111 ALA A N 1
ATOM 876 C CA . ALA A 1 130 ? 17.967 81.227 9.537 1.00 30.27 111 ALA A CA 1
ATOM 877 C C . ALA A 1 130 ? 17.333 80.295 10.599 1.00 29.06 111 ALA A C 1
ATOM 878 O O . ALA A 1 130 ? 16.150 80.007 10.542 1.00 30.77 111 ALA A O 1
ATOM 880 N N . ALA A 1 131 ? 18.132 79.871 11.577 1.00 29.27 112 ALA A N 1
ATOM 881 C CA . ALA A 1 131 ? 17.702 78.910 12.585 1.00 29.23 112 ALA A CA 1
ATOM 882 C C . ALA A 1 131 ? 16.618 79.479 13.509 1.00 30.78 112 ALA A C 1
ATOM 883 O O . ALA A 1 131 ? 15.696 78.766 13.925 1.00 28.10 112 ALA A O 1
ATOM 885 N N . ASN A 1 132 ? 16.705 80.779 13.760 1.00 33.65 113 ASN A N 1
ATOM 886 C CA . ASN A 1 132 ? 15.751 81.494 14.596 1.00 35.26 113 ASN A CA 1
ATOM 887 C C . ASN A 1 132 ? 14.349 81.568 13.986 1.00 34.99 113 ASN A C 1
ATOM 888 O O . ASN A 1 132 ? 13.371 81.704 14.713 1.00 35.95 113 ASN A O 1
ATOM 893 N N . VAL A 1 133 ? 14.245 81.490 12.665 1.00 34.54 114 VAL A N 1
ATOM 894 C CA . VAL A 1 133 ? 12.931 81.498 12.008 1.00 34.84 114 VAL A CA 1
ATOM 895 C C . VAL A 1 133 ? 12.671 80.205 11.228 1.00 34.37 114 VAL A C 1
ATOM 896 O O . VAL A 1 133 ? 11.757 80.157 10.401 1.00 34.58 114 VAL A O 1
ATOM 900 N N . ALA A 1 134 ? 13.450 79.152 11.499 1.00 34.30 115 ALA A N 1
ATOM 901 C CA . ALA A 1 134 ? 13.168 77.829 10.928 1.00 32.79 115 ALA A CA 1
ATOM 902 C C . ALA A 1 134 ? 11.727 77.417 11.230 1.00 32.20 115 ALA A C 1
ATOM 903 O O . ALA A 1 134 ? 11.156 77.781 12.265 1.00 30.53 115 ALA A O 1
ATOM 905 N N . THR A 1 135 ? 11.156 76.656 10.306 1.00 31.82 116 THR A N 1
ATOM 906 C CA . THR A 1 135 ? 9.794 76.169 10.410 1.00 30.39 116 THR A CA 1
ATOM 907 C C . THR A 1 135 ? 9.762 74.862 9.644 1.00 29.55 116 THR A C 1
ATOM 908 O O . THR A 1 135 ? 10.613 74.650 8.798 1.00 25.33 116 THR A O 1
ATOM 912 N N . ILE A 1 136 ? 8.797 73.987 9.926 1.00 30.95 117 ILE A N 1
ATOM 913 C CA . ILE A 1 136 ? 8.736 72.684 9.256 1.00 30.44 117 ILE A CA 1
ATOM 914 C C . ILE A 1 136 ? 8.501 72.875 7.761 1.00 31.48 117 ILE A C 1
ATOM 915 O O . ILE A 1 136 ? 7.613 73.618 7.356 1.00 33.17 117 ILE A O 1
ATOM 920 N N . SER A 1 137 ? 9.321 72.211 6.958 1.00 32.27 118 SER A N 1
ATOM 921 C CA . SER A 1 137 ? 9.261 72.300 5.504 1.00 32.03 118 SER A CA 1
ATOM 922 C C . SER A 1 137 ? 8.705 71.001 4.911 1.00 33.81 118 SER A C 1
ATOM 923 O O . SER A 1 137 ? 8.948 69.916 5.438 1.00 34.15 118 SER A O 1
ATOM 926 N N . GLY A 1 138 ? 7.946 71.147 3.824 1.00 36.71 119 GLY A N 1
ATOM 927 C CA . GLY A 1 138 ? 7.492 70.045 2.984 1.00 35.73 119 GLY A CA 1
ATOM 928 C C . GLY A 1 138 ? 8.263 69.899 1.685 1.00 36.60 119 GLY A C 1
ATOM 929 O O . GLY A 1 138 ? 7.855 69.120 0.823 1.00 36.91 119 GLY A O 1
ATOM 930 N N . GLU A 1 139 ? 9.379 70.622 1.533 1.00 38.11 120 GLU A N 1
ATOM 931 C CA . GLU A 1 139 ? 10.224 70.506 0.329 1.00 37.98 120 GLU A CA 1
ATOM 932 C C . GLU A 1 139 ? 10.898 69.135 0.245 1.00 39.68 120 GLU A C 1
ATOM 933 O O . GLU A 1 139 ? 11.263 68.546 1.270 1.00 38.59 120 GLU A O 1
ATOM 939 N N . ASN A 1 140 ? 11.083 68.646 -0.979 1.00 40.99 121 ASN A N 1
ATOM 940 C CA . ASN A 1 140 ? 11.648 67.315 -1.209 1.00 45.12 121 ASN A CA 1
ATOM 941 C C . ASN A 1 140 ? 13.102 67.117 -0.767 1.00 46.05 121 ASN A C 1
ATOM 942 O O . ASN A 1 140 ? 13.526 65.980 -0.600 1.00 48.01 121 ASN A O 1
ATOM 947 N N . ASP A 1 141 ? 13.852 68.203 -0.582 1.00 44.46 122 ASP A N 1
ATOM 948 C CA . ASP A 1 141 ? 15.237 68.106 -0.115 1.00 43.92 122 ASP A CA 1
ATOM 949 C C . ASP A 1 141 ? 15.405 68.195 1.413 1.00 43.10 122 ASP A C 1
ATOM 950 O O . ASP A 1 141 ? 16.532 68.245 1.903 1.00 42.45 122 ASP A O 1
ATOM 955 N N . LYS A 1 142 ? 14.291 68.216 2.150 1.00 42.12 123 LYS A N 1
ATOM 956 C CA . LYS A 1 142 ? 14.291 68.264 3.606 1.00 39.84 123 LYS A CA 1
ATOM 957 C C . LYS A 1 142 ? 13.805 66.928 4.142 1.00 36.95 123 LYS A C 1
ATOM 958 O O . LYS A 1 142 ? 13.105 66.201 3.446 1.00 34.39 123 LYS A O 1
ATOM 964 N N . SER A 1 143 ? 14.160 66.612 5.388 1.00 34.11 124 SER A N 1
ATOM 965 C CA . SER A 1 143 ? 13.749 65.353 5.992 1.00 33.93 124 SER A CA 1
ATOM 966 C C . SER A 1 143 ? 12.236 65.217 5.957 1.00 32.83 124 SER A C 1
ATOM 967 O O . SER A 1 143 ? 11.522 66.205 6.156 1.00 31.70 124 SER A O 1
ATOM 970 N N . SER A 1 144 ? 11.745 64.006 5.680 1.00 31.27 125 SER A N 1
ATOM 971 C CA A SER A 1 144 ? 10.322 63.704 5.863 0.70 32.52 125 SER A CA 1
ATOM 972 C CA B SER A 1 144 ? 10.322 63.720 5.856 0.30 30.55 125 SER A CA 1
ATOM 973 C C . SER A 1 144 ? 9.978 63.840 7.341 1.00 30.92 125 SER A C 1
ATOM 974 O O . SER A 1 144 ? 10.773 63.448 8.192 1.00 30.37 125 SER A O 1
ATOM 979 N N . VAL A 1 145 ? 8.812 64.399 7.644 1.00 27.66 126 VAL A N 1
ATOM 980 C CA . VAL A 1 145 ? 8.353 64.502 9.034 1.00 27.31 126 VAL A CA 1
ATOM 981 C C . VAL A 1 145 ? 7.185 63.516 9.194 1.00 26.70 126 VAL A C 1
ATOM 982 O O . VAL A 1 145 ? 6.144 63.657 8.535 1.00 25.98 126 VAL A O 1
ATOM 986 N N . VAL A 1 146 ? 7.404 62.494 10.021 1.00 25.38 127 VAL A N 1
ATOM 987 C CA . VAL A 1 146 ? 6.410 61.459 10.290 1.00 26.11 127 VAL A CA 1
ATOM 988 C C . VAL A 1 146 ? 6.025 61.537 11.766 1.00 26.32 127 VAL A C 1
ATOM 989 O O . VAL A 1 146 ? 6.870 61.329 12.645 1.00 26.80 127 VAL A O 1
ATOM 993 N N . ILE A 1 147 ? 4.755 61.840 12.044 1.00 27.66 128 ILE A N 1
ATOM 994 C CA . ILE A 1 147 ? 4.299 62.029 13.439 1.00 27.56 128 ILE A CA 1
ATOM 995 C C . ILE A 1 147 ? 3.433 60.833 13.836 1.00 27.10 128 ILE A C 1
ATOM 996 O O . ILE A 1 147 ? 2.451 60.531 13.146 1.00 25.38 128 ILE A O 1
ATOM 1001 N N . PHE A 1 148 ? 3.831 60.143 14.905 1.00 26.42 129 PHE A N 1
ATOM 1002 C CA . PHE A 1 148 ? 3.019 59.105 15.547 1.00 26.84 129 PHE A CA 1
ATOM 1003 C C . PHE A 1 148 ? 2.210 59.759 16.664 1.00 26.49 129 PHE A C 1
ATOM 1004 O O . PHE A 1 148 ? 2.743 60.497 17.505 1.00 29.65 129 PHE A O 1
ATOM 1012 N N . THR A 1 149 ? 0.923 59.451 16.687 1.00 24.27 130 THR A N 1
ATOM 1013 C CA . THR A 1 149 ? 0.006 60.018 17.657 1.00 23.91 130 THR A CA 1
ATOM 1014 C C . THR A 1 149 ? -1.226 59.133 17.732 1.00 25.38 130 THR A C 1
ATOM 1015 O O . THR A 1 149 ? -1.494 58.379 16.804 1.00 25.99 130 THR A O 1
ATOM 1019 N N . SER A 1 150 ? -1.937 59.180 18.849 1.00 24.98 131 SER A N 1
ATOM 1020 C CA . SER A 1 150 ? -3.147 58.393 18.994 1.00 24.17 131 SER A CA 1
ATOM 1021 C C . SER A 1 150 ? -3.992 58.877 20.147 1.00 23.80 131 SER A C 1
ATOM 1022 O O . SER A 1 150 ? -3.449 59.149 21.230 1.00 24.31 131 SER A O 1
ATOM 1025 N N . PRO A 1 151 ? -5.323 58.965 19.942 1.00 25.43 132 PRO A N 1
ATOM 1026 C CA . PRO A 1 151 ? -6.221 59.199 21.094 1.00 25.49 132 PRO A CA 1
ATOM 1027 C C . PRO A 1 151 ? -6.490 57.972 21.935 1.00 24.51 132 PRO A C 1
ATOM 1028 O O . PRO A 1 151 ? -7.149 58.093 22.959 1.00 23.20 132 PRO A O 1
ATOM 1032 N N . CYS A 1 152 ? -6.019 56.796 21.507 1.00 27.91 133 CYS A N 1
ATOM 1033 C CA . CYS A 1 152 ? -6.230 55.548 22.251 1.00 26.20 133 CYS A CA 1
ATOM 1034 C C . CYS A 1 152 ? -5.067 55.298 23.200 1.00 28.25 133 CYS A C 1
ATOM 1035 O O . CYS A 1 152 ? -3.964 54.914 22.766 1.00 30.07 133 CYS A O 1
ATOM 1038 N N . GLY A 1 153 ? -5.293 55.449 24.498 1.00 29.34 134 GLY A N 1
ATOM 1039 C CA . GLY A 1 153 ? -4.205 55.306 25.455 1.00 28.30 134 GLY A CA 1
ATOM 1040 C C . GLY A 1 153 ? -3.673 53.879 25.514 1.00 29.12 134 GLY A C 1
ATOM 1041 O O . GLY A 1 153 ? -4.451 52.900 25.341 1.00 29.05 134 GLY A O 1
ATOM 1042 N N . GLY A 1 154 ? -2.351 53.766 25.703 1.00 27.74 135 GLY A N 1
ATOM 1043 C CA . GLY A 1 154 ? -1.671 52.465 25.958 1.00 29.07 135 GLY A CA 1
ATOM 1044 C C . GLY A 1 154 ? -1.717 51.405 24.877 1.00 28.34 135 GLY A C 1
ATOM 1045 O O . GLY A 1 154 ? -1.445 50.172 25.142 1.00 27.53 135 GLY A O 1
ATOM 1046 N N . VAL A 1 155 ? -2.050 51.839 23.653 1.00 25.72 136 VAL A N 1
ATOM 1047 C CA . VAL A 1 155 ? -2.152 50.897 22.534 1.00 26.74 136 VAL A CA 1
ATOM 1048 C C . VAL A 1 155 ? -0.805 50.570 21.935 1.00 26.04 136 VAL A C 1
ATOM 1049 O O . VAL A 1 155 ? -0.723 49.698 21.088 1.00 30.49 136 VAL A O 1
ATOM 1053 N N . GLY A 1 156 ? 0.245 51.252 22.395 1.00 23.66 137 GLY A N 1
ATOM 1054 C CA . GLY A 1 156 ? 1.597 50.985 21.993 1.00 25.79 137 GLY A CA 1
ATOM 1055 C C . GLY A 1 156 ? 2.180 51.988 21.031 1.00 25.90 137 GLY A C 1
ATOM 1056 O O . GLY A 1 156 ? 3.207 51.699 20.391 1.00 24.71 137 GLY A O 1
ATOM 1057 N N . THR A 1 157 ? 1.541 53.163 20.910 1.00 20.77 138 THR A N 1
ATOM 1058 C CA . THR A 1 157 ? 2.003 54.170 19.991 1.00 23.21 138 THR A CA 1
ATOM 1059 C C . THR A 1 157 ? 3.496 54.492 20.103 1.00 23.74 138 THR A C 1
ATOM 1060 O O . THR A 1 157 ? 4.217 54.453 19.090 1.00 27.36 138 THR A O 1
ATOM 1064 N N . SER A 1 158 ? 3.971 54.766 21.317 1.00 23.87 139 SER A N 1
ATOM 1065 C CA . SER A 1 158 ? 5.393 55.090 21.509 1.00 26.59 139 SER A CA 1
ATOM 1066 C C . SER A 1 158 ? 6.333 53.911 21.148 1.00 26.72 139 SER A C 1
ATOM 1067 O O . SER A 1 158 ? 7.382 54.083 20.500 1.00 25.45 139 SER A O 1
ATOM 1070 N N . THR A 1 159 ? 5.929 52.704 21.517 1.00 25.62 140 THR A N 1
ATOM 1071 C CA . THR A 1 159 ? 6.725 51.503 21.198 1.00 23.77 140 THR A CA 1
ATOM 1072 C C . THR A 1 159 ? 6.840 51.328 19.690 1.00 26.90 140 THR A C 1
ATOM 1073 O O . THR A 1 159 ? 7.935 51.098 19.171 1.00 25.64 140 THR A O 1
ATOM 1077 N N . VAL A 1 160 ? 5.710 51.478 18.992 1.00 28.06 141 VAL A N 1
ATOM 1078 C CA . VAL A 1 160 ? 5.660 51.335 17.523 1.00 27.48 141 VAL A CA 1
ATOM 1079 C C . VAL A 1 160 ? 6.482 52.421 16.826 1.00 28.65 141 VAL A C 1
ATOM 1080 O O . VAL A 1 160 ? 7.159 52.147 15.859 1.00 31.15 141 VAL A O 1
ATOM 1084 N N . ALA A 1 161 ? 6.479 53.629 17.365 1.00 31.09 142 ALA A N 1
ATOM 1085 C CA . ALA A 1 161 ? 7.285 54.724 16.817 1.00 30.62 142 ALA A CA 1
ATOM 1086 C C . ALA A 1 161 ? 8.779 54.433 16.989 1.00 30.17 142 ALA A C 1
ATOM 1087 O O . ALA A 1 161 ? 9.569 54.645 16.076 1.00 29.55 142 ALA A O 1
ATOM 1089 N N . ALA A 1 162 ? 9.164 53.945 18.161 1.00 30.09 143 ALA A N 1
ATOM 1090 C CA . ALA A 1 162 ? 10.545 53.572 18.393 1.00 28.51 143 ALA A CA 1
ATOM 1091 C C . ALA A 1 162 ? 10.927 52.413 17.492 1.00 27.58 143 ALA A C 1
ATOM 1092 O O . ALA A 1 162 ? 11.992 52.428 16.901 1.00 30.22 143 ALA A O 1
ATOM 1094 N N . ALA A 1 163 ? 10.056 51.417 17.378 1.00 29.32 144 ALA A N 1
ATOM 1095 C CA . ALA A 1 163 ? 10.322 50.268 16.507 1.00 27.51 144 ALA A CA 1
ATOM 1096 C C . ALA A 1 163 ? 10.510 50.679 15.052 1.00 29.27 144 ALA A C 1
ATOM 1097 O O . ALA A 1 163 ? 11.342 50.101 14.347 1.00 27.28 144 ALA A O 1
ATOM 1099 N N . CYS A 1 164 ? 9.755 51.698 14.625 1.00 29.97 145 CYS A N 1
ATOM 1100 C CA . CYS A 1 164 ? 9.814 52.200 13.271 1.00 30.41 145 CYS A CA 1
ATOM 1101 C C . CYS A 1 164 ? 11.129 52.882 13.013 1.00 30.98 145 CYS A C 1
ATOM 1102 O O . CYS A 1 164 ? 11.750 52.665 11.960 1.00 31.15 145 CYS A O 1
ATOM 1105 N N . ALA A 1 165 ? 11.552 53.712 13.966 1.00 29.60 146 ALA A N 1
ATOM 1106 C CA . ALA A 1 165 ? 12.846 54.378 13.879 1.00 30.21 146 ALA A CA 1
ATOM 1107 C C . ALA A 1 165 ? 13.961 53.341 13.716 1.00 30.11 146 ALA A C 1
ATOM 1108 O O . ALA A 1 165 ? 14.763 53.427 12.780 1.00 29.17 146 ALA A O 1
ATOM 1110 N N . ILE A 1 166 ? 13.967 52.330 14.581 1.00 29.48 147 ILE A N 1
ATOM 1111 C CA . ILE A 1 166 ? 14.960 51.247 14.474 1.00 30.18 147 ILE A CA 1
ATOM 1112 C C . ILE A 1 166 ? 14.882 50.519 13.114 1.00 29.79 147 ILE A C 1
ATOM 1113 O O . ILE A 1 166 ? 15.909 50.292 12.482 1.00 29.76 147 ILE A O 1
ATOM 1118 N N . ALA A 1 167 ? 13.667 50.187 12.675 1.00 30.21 148 ALA A N 1
ATOM 1119 C CA . ALA A 1 167 ? 13.421 49.462 11.424 1.00 29.74 148 ALA A CA 1
ATOM 1120 C C . ALA A 1 167 ? 1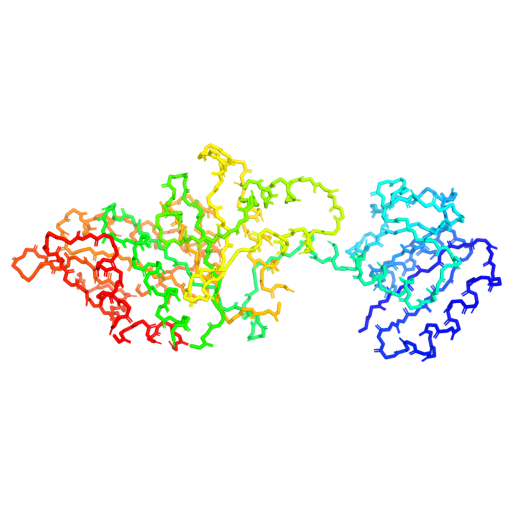3.985 50.217 10.227 1.00 30.98 148 ALA A C 1
ATOM 1121 O O . ALA A 1 167 ? 14.595 49.651 9.338 1.00 31.67 148 ALA A O 1
ATOM 1123 N N . HIS A 1 168 ? 13.768 51.518 10.222 1.00 33.14 149 HIS A N 1
ATOM 1124 C CA . HIS A 1 168 ? 14.221 52.376 9.148 1.00 31.33 149 HIS A CA 1
ATOM 1125 C C . HIS A 1 168 ? 15.728 52.581 9.225 1.00 32.66 149 HIS A C 1
ATOM 1126 O O . HIS A 1 168 ? 16.389 52.589 8.187 1.00 33.94 149 HIS A O 1
ATOM 1133 N N . ALA A 1 169 ? 16.272 52.736 10.436 1.00 31.65 150 ALA A N 1
ATOM 1134 C CA . ALA A 1 169 ? 17.746 52.722 10.632 1.00 32.10 150 ALA A CA 1
ATOM 1135 C C . ALA A 1 169 ? 18.374 51.437 10.099 1.00 32.88 150 ALA A C 1
ATOM 1136 O O . ALA A 1 169 ? 19.399 51.477 9.404 1.00 33.01 150 ALA A O 1
ATOM 1138 N N . ASN A 1 170 ? 17.748 50.306 10.421 1.00 33.03 151 ASN A N 1
ATOM 1139 C CA . ASN A 1 170 ? 18.190 49.006 9.937 1.00 32.83 151 ASN A CA 1
ATOM 1140 C C . ASN A 1 170 ? 18.257 48.938 8.413 1.00 34.32 151 ASN A C 1
ATOM 1141 O O . ASN A 1 170 ? 19.130 48.260 7.873 1.00 34.23 151 ASN A O 1
ATOM 1154 N N . GLY A 1 172 ? 19.068 51.471 6.476 1.00 36.33 153 GLY A N 1
ATOM 1155 C CA . GLY A 1 172 ? 20.084 52.415 6.007 1.00 35.20 153 GLY A CA 1
ATOM 1156 C C . GLY A 1 172 ? 19.622 53.858 5.989 1.00 33.98 153 GLY A C 1
ATOM 1157 O O . GLY A 1 172 ? 20.305 54.720 5.440 1.00 33.76 153 GLY A O 1
ATOM 1158 N N . LYS A 1 173 ? 18.462 54.143 6.573 1.00 33.13 154 LYS A N 1
ATOM 1159 C CA . LYS A 1 173 ? 17.984 55.517 6.650 1.00 31.62 154 LYS A CA 1
ATOM 1160 C C . LYS A 1 173 ? 18.680 56.247 7.796 1.00 30.85 154 LYS A C 1
ATOM 1161 O O . LYS A 1 173 ? 18.984 55.654 8.824 1.00 31.06 154 LYS A O 1
ATOM 1167 N N . LYS A 1 174 ? 18.951 57.531 7.597 1.00 31.66 155 LYS A N 1
ATOM 1168 C CA . LYS A 1 174 ? 19.388 58.415 8.667 1.00 31.38 155 LYS A CA 1
ATOM 1169 C C . LYS A 1 174 ? 18.139 58.973 9.328 1.00 31.09 155 LYS A C 1
ATOM 1170 O O . LYS A 1 174 ? 17.442 59.828 8.755 1.00 32.61 155 LYS A O 1
ATOM 1176 N N . VAL A 1 175 ? 17.852 58.461 10.524 1.00 31.55 156 VAL A N 1
ATOM 1177 C CA . VAL A 1 175 ? 16.577 58.705 11.223 1.00 29.79 156 VAL A CA 1
ATOM 1178 C C . VAL A 1 175 ? 16.821 59.518 12.468 1.00 29.43 156 VAL A C 1
ATOM 1179 O O . VAL A 1 175 ? 17.732 59.197 13.253 1.00 30.72 156 VAL A O 1
ATOM 1183 N N . PHE A 1 176 ? 16.025 60.576 12.632 1.00 28.63 157 PHE A N 1
ATOM 1184 C CA . PHE A 1 176 ? 15.957 61.303 13.889 1.00 28.76 157 PHE A CA 1
ATOM 1185 C C . PHE A 1 176 ? 14.620 60.992 14.597 1.00 27.31 157 PHE A C 1
ATOM 1186 O O . PHE A 1 176 ? 13.575 60.952 13.971 1.00 29.28 157 PHE A O 1
ATOM 1194 N N . TYR A 1 177 ? 14.678 60.832 15.909 1.00 27.65 158 TYR A N 1
ATOM 1195 C CA . TYR A 1 177 ? 13.547 60.412 16.748 1.00 27.20 158 TYR A CA 1
ATOM 1196 C C . TYR A 1 177 ? 13.337 61.491 17.783 1.00 28.89 158 TYR A C 1
ATOM 1197 O O . TYR A 1 177 ? 14.249 61.785 18.540 1.00 32.99 158 TYR A O 1
ATOM 1206 N N . LEU A 1 178 ? 12.146 62.074 17.814 1.00 28.72 159 LEU A N 1
ATOM 1207 C CA . LEU A 1 178 ? 11.831 63.184 18.706 1.00 30.69 159 LEU A CA 1
ATOM 1208 C C . LEU A 1 178 ? 10.604 62.779 19.530 1.00 28.54 159 LEU A C 1
ATOM 1209 O O . LEU A 1 178 ? 9.603 62.337 18.972 1.00 32.11 159 LEU A O 1
ATOM 1214 N N . ASN A 1 179 ? 10.699 62.869 20.850 1.00 26.84 160 ASN A N 1
ATOM 1215 C CA . ASN A 1 179 ? 9.629 62.447 21.738 1.00 28.78 160 ASN A CA 1
ATOM 1216 C C . ASN A 1 179 ? 9.228 63.637 22.533 1.00 30.34 160 ASN A C 1
ATOM 1217 O O . ASN A 1 179 ? 10.045 64.183 23.276 1.00 31.36 160 ASN A O 1
ATOM 1222 N N . ILE A 1 180 ? 7.970 64.043 22.376 1.00 31.29 161 ILE A N 1
ATOM 1223 C CA . ILE A 1 180 ? 7.470 65.286 22.970 1.00 32.07 161 ILE A CA 1
ATOM 1224 C C . ILE A 1 180 ? 6.404 65.000 24.039 1.00 31.51 161 ILE A C 1
ATOM 1225 O O . ILE A 1 180 ? 5.647 65.895 24.418 1.00 32.95 161 ILE A O 1
ATOM 1230 N N . GLU A 1 181 ? 6.329 63.761 24.519 1.00 27.78 162 GLU A N 1
ATOM 1231 C CA . GLU A 1 181 ? 5.473 63.442 25.676 1.00 29.32 162 GLU A CA 1
ATOM 1232 C C . GLU A 1 181 ? 6.080 63.890 26.992 1.00 29.88 162 GLU A C 1
ATOM 1233 O O . GLU A 1 181 ? 7.305 63.761 27.206 1.00 27.95 162 GLU A O 1
ATOM 1239 N N . GLN A 1 182 ? 5.212 64.322 27.904 1.00 30.15 163 GLN A N 1
ATOM 1240 C CA . GLN A 1 182 ? 5.648 64.758 29.225 1.00 32.64 163 GLN A CA 1
ATOM 1241 C C . GLN A 1 182 ? 6.409 63.638 29.965 1.00 32.72 163 GLN A C 1
ATOM 1242 O O . GLN A 1 182 ? 7.524 63.853 30.471 1.00 34.88 163 GLN A O 1
ATOM 1248 N N . CYS A 1 183 ? 5.822 62.447 29.960 1.00 29.85 164 CYS A N 1
ATOM 1249 C CA . CYS A 1 183 ? 6.407 61.288 30.602 1.00 29.84 164 CYS A CA 1
ATOM 1250 C C . CYS A 1 183 ? 6.893 60.332 29.540 1.00 33.13 164 CYS A C 1
ATOM 1251 O O . CYS A 1 183 ? 6.762 59.108 29.681 1.00 38.12 164 CYS A O 1
ATOM 1254 N N . GLY A 1 184 ? 7.524 60.885 28.503 1.00 31.12 165 GLY A N 1
ATOM 1255 C CA . GLY A 1 184 ? 8.031 60.094 27.393 1.00 32.06 165 GLY A CA 1
ATOM 1256 C C . GLY A 1 184 ? 9.083 59.113 27.849 1.00 29.78 165 GLY A C 1
ATOM 1257 O O . GLY A 1 184 ? 9.803 59.374 28.809 1.00 30.92 165 GLY A O 1
ATOM 1258 N N . THR A 1 185 ? 9.183 58.001 27.137 1.00 30.84 166 THR A N 1
ATOM 1259 C CA . THR A 1 185 ? 10.039 56.886 27.531 1.00 28.34 166 THR A CA 1
ATOM 1260 C C . THR A 1 185 ? 11.262 56.687 26.615 1.00 29.47 166 THR A C 1
ATOM 1261 O O . THR A 1 185 ? 11.788 55.543 26.480 1.00 28.50 166 THR A O 1
ATOM 1265 N N . THR A 1 186 ? 11.754 57.798 26.041 1.00 26.05 167 THR A N 1
ATOM 1266 C CA . THR A 1 186 ? 12.917 57.789 25.150 1.00 26.59 167 THR A CA 1
ATOM 1267 C C . THR A 1 186 ? 14.074 56.990 25.738 1.00 28.04 167 THR A C 1
ATOM 1268 O O . THR A 1 186 ? 14.662 56.165 25.045 1.00 29.10 167 THR A O 1
ATOM 1272 N N . ASP A 1 187 ? 14.375 57.231 27.017 1.00 26.99 168 ASP A N 1
ATOM 1273 C CA . ASP A 1 187 ? 15.522 56.599 27.678 1.00 27.67 168 ASP A CA 1
ATOM 1274 C C . ASP A 1 187 ? 15.320 55.111 27.947 1.00 28.03 168 ASP A C 1
ATOM 1275 O O . ASP A 1 187 ? 16.287 54.390 28.154 1.00 32.26 168 ASP A O 1
ATOM 1280 N N . VAL A 1 188 ? 14.083 54.630 27.945 1.00 29.04 169 VAL A N 1
ATOM 1281 C CA . VAL A 1 188 ? 13.868 53.182 27.995 1.00 29.57 169 VAL A CA 1
ATOM 1282 C C . VAL A 1 188 ? 14.255 52.546 26.672 1.00 29.61 169 VAL A C 1
ATOM 1283 O O . VAL A 1 188 ? 14.843 51.463 26.655 1.00 31.28 169 VAL A O 1
ATOM 1287 N N . PHE A 1 189 ? 13.950 53.224 25.570 1.00 29.14 170 PHE A N 1
ATOM 1288 C CA . PHE A 1 189 ? 14.112 52.660 24.229 1.00 27.89 170 PHE A CA 1
ATOM 1289 C C . PHE A 1 189 ? 15.527 52.836 23.700 1.00 27.79 170 PHE A C 1
ATOM 1290 O O . PHE A 1 189 ? 16.009 51.943 23.037 1.00 25.77 170 PHE A O 1
ATOM 1298 N N . PHE A 1 190 ? 16.136 54.008 23.932 1.00 28.23 171 PHE A N 1
ATOM 1299 C CA . PHE A 1 190 ? 17.465 54.352 23.393 1.00 29.55 171 PHE A CA 1
ATOM 1300 C C . PHE A 1 190 ? 18.427 54.773 24.499 1.00 30.53 171 PHE A C 1
ATOM 1301 O O . PHE A 1 190 ? 18.023 55.447 25.459 1.00 31.07 171 PHE A O 1
ATOM 1309 N N . GLN A 1 191 ? 19.681 54.335 24.378 1.00 29.55 172 GLN A N 1
ATOM 1310 C CA . GLN A 1 191 ? 20.761 54.685 25.323 1.00 30.67 172 GLN A CA 1
ATOM 1311 C C . GLN A 1 191 ? 21.996 55.117 24.578 1.00 29.22 172 GLN A C 1
ATOM 1312 O O . GLN A 1 191 ? 22.285 54.596 23.511 1.00 32.08 172 GLN A O 1
ATOM 1318 N N . ALA A 1 192 ? 22.716 56.076 25.143 1.00 30.36 173 ALA A N 1
ATOM 1319 C CA . ALA A 1 192 ? 23.952 56.582 24.554 1.00 33.51 173 ALA A CA 1
ATOM 1320 C C . ALA A 1 192 ? 24.746 57.332 25.615 1.00 35.97 173 ALA A C 1
ATOM 1321 O O . ALA A 1 192 ? 24.171 57.913 26.532 1.00 33.33 173 ALA A O 1
ATOM 1323 N N . GLU A 1 193 ? 26.070 57.325 25.479 1.00 38.44 174 GLU A N 1
ATOM 1324 C CA . GLU A 1 193 ? 26.935 58.123 26.345 1.00 39.99 174 GLU A CA 1
ATOM 1325 C C . GLU A 1 193 ? 26.613 59.602 26.126 1.00 38.61 174 GLU A C 1
ATOM 1326 O O . GLU A 1 193 ? 26.164 59.990 25.055 1.00 40.02 174 GLU A O 1
ATOM 1332 N N . GLY A 1 194 ? 26.801 60.415 27.153 1.00 38.71 175 GLY A N 1
ATOM 1333 C CA . GLY A 1 194 ? 26.662 61.864 27.032 1.00 38.56 175 GLY A CA 1
ATOM 1334 C C . GLY A 1 194 ? 25.726 62.432 28.067 1.00 38.42 175 GLY A C 1
ATOM 1335 O O . GLY A 1 194 ? 24.745 61.796 28.418 1.00 39.31 175 GLY A O 1
ATOM 1336 N N . ASN A 1 195 ? 26.023 63.642 28.537 1.00 38.90 176 ASN A N 1
ATOM 1337 C CA . ASN A 1 195 ? 25.207 64.315 29.555 1.00 39.90 176 ASN A CA 1
ATOM 1338 C C . ASN A 1 195 ? 24.194 65.323 28.994 1.00 37.45 176 ASN A C 1
ATOM 1339 O O . ASN A 1 195 ? 23.376 65.842 29.747 1.00 38.73 176 ASN A O 1
ATOM 1344 N N . ALA A 1 196 ? 24.235 65.595 27.691 1.00 35.51 177 ALA A N 1
ATOM 1345 C CA . ALA A 1 196 ? 23.255 66.498 27.062 1.00 35.56 177 ALA A CA 1
ATOM 1346 C C . ALA A 1 196 ? 21.891 65.827 26.971 1.00 34.45 177 ALA A C 1
ATOM 1347 O O . ALA A 1 196 ? 21.802 64.674 26.550 1.00 36.02 177 ALA A O 1
ATOM 1349 N N . THR A 1 197 ? 20.843 66.547 27.350 1.00 32.72 178 THR A N 1
ATOM 1350 C CA . THR A 1 197 ? 19.474 66.050 27.227 1.00 31.84 178 THR A CA 1
ATOM 1351 C C . THR A 1 197 ? 18.622 67.058 26.458 1.00 32.06 178 THR A C 1
ATOM 1352 O O . THR A 1 197 ? 19.106 68.121 26.078 1.00 32.35 178 THR A O 1
ATOM 1364 N N . SER A 1 199 ? 16.524 68.878 27.805 1.00 33.22 180 SER A N 1
ATOM 1365 C CA . SER A 1 199 ? 16.502 70.102 28.612 1.00 32.30 180 SER A CA 1
ATOM 1366 C C . SER A 1 199 ? 17.424 71.175 28.043 1.00 32.48 180 SER A C 1
ATOM 1367 O O . SER A 1 199 ? 17.081 72.354 28.051 1.00 32.42 180 SER A O 1
ATOM 13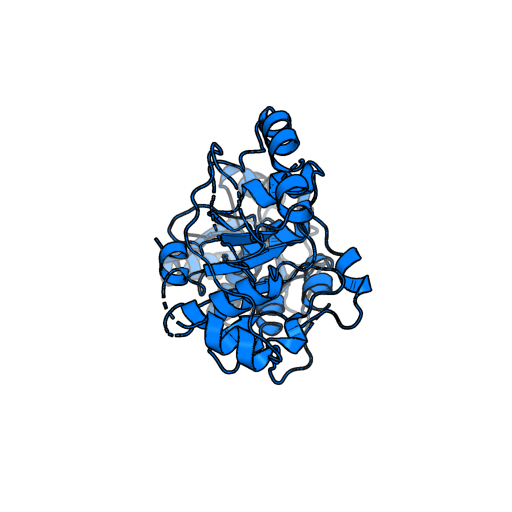70 N N . ASP A 1 200 ? 18.582 70.746 27.544 1.00 32.00 181 ASP A N 1
ATOM 1371 C CA . ASP A 1 200 ? 19.574 71.639 26.936 1.00 32.26 181 ASP A CA 1
ATOM 1372 C C . ASP A 1 200 ? 19.070 72.185 25.622 1.00 31.66 181 ASP A C 1
ATOM 1373 O O . ASP A 1 200 ? 19.222 73.375 25.342 1.00 31.80 181 ASP A O 1
ATOM 1378 N N . VAL A 1 201 ? 18.440 71.307 24.836 1.00 30.96 182 VAL A N 1
ATOM 1379 C CA . VAL A 1 201 ? 17.769 71.675 23.603 1.00 29.16 182 VAL A CA 1
ATOM 1380 C C . VAL A 1 201 ? 16.749 72.791 23.890 1.00 31.67 182 VAL A C 1
ATOM 1381 O O . VAL A 1 201 ? 16.780 73.842 23.242 1.00 31.02 182 VAL A O 1
ATOM 1385 N N . ILE A 1 202 ? 15.885 72.581 24.891 1.00 31.40 183 ILE A N 1
ATOM 1386 C CA . ILE A 1 202 ? 14.857 73.576 25.224 1.00 33.77 183 ILE A CA 1
ATOM 1387 C C . ILE A 1 202 ? 15.496 74.893 25.648 1.00 34.81 183 ILE A C 1
ATOM 1388 O O . ILE A 1 202 ? 15.059 75.958 25.207 1.00 36.05 183 ILE A O 1
ATOM 1393 N N . TYR A 1 203 ? 16.538 74.819 26.483 1.00 35.72 184 TYR A N 1
ATOM 1394 C CA . TYR A 1 203 ? 17.214 76.011 26.951 1.00 36.37 184 TYR A CA 1
ATOM 1395 C C . TYR A 1 203 ? 17.753 76.813 25.755 1.00 36.31 184 TYR A C 1
ATOM 1396 O O . TYR A 1 203 ? 17.500 78.013 25.646 1.00 38.13 184 TYR A O 1
ATOM 1405 N N . SER A 1 204 ? 18.461 76.139 24.851 1.00 35.66 185 SER A N 1
ATOM 1406 C CA . SER A 1 204 ? 18.992 76.786 23.638 1.00 35.14 185 SER A CA 1
ATOM 1407 C C . SER A 1 204 ? 17.908 77.454 22.796 1.00 37.30 185 SER A C 1
ATOM 1408 O O . SER A 1 204 ? 18.119 78.548 22.306 1.00 37.15 185 SER A O 1
ATOM 1411 N N . LEU A 1 205 ? 16.754 76.795 22.641 1.00 38.86 186 LEU A N 1
ATOM 1412 C CA . LEU A 1 205 ? 15.632 77.367 21.878 1.00 40.59 186 LEU A CA 1
ATOM 1413 C C . LEU A 1 205 ? 15.004 78.588 22.524 1.00 41.48 186 LEU A C 1
ATOM 1414 O O . LEU A 1 205 ? 14.436 79.412 21.834 1.00 42.40 186 LEU A O 1
ATOM 1419 N N . LYS A 1 206 ? 15.049 78.663 23.844 1.00 43.84 187 LYS A N 1
ATOM 1420 C CA . LYS A 1 206 ? 14.463 79.784 24.555 1.00 46.91 187 LYS A CA 1
ATOM 1421 C C . LYS A 1 206 ? 15.436 80.944 24.752 1.00 48.62 187 LYS A C 1
ATOM 1422 O O . LYS A 1 206 ? 15.011 82.095 24.757 1.00 49.15 187 LYS A O 1
ATOM 1428 N N . SER A 1 207 ? 16.723 80.658 24.928 1.00 50.00 188 SER A N 1
ATOM 1429 C CA . SER A 1 207 ? 17.703 81.731 25.026 1.00 53.02 188 SER A CA 1
ATOM 1430 C C . SER A 1 207 ? 17.883 82.316 23.627 1.00 54.10 188 SER A C 1
ATOM 1431 O O . SER A 1 207 ? 18.359 81.628 22.727 1.00 57.46 188 SER A O 1
ATOM 1434 N N . ARG A 1 208 ? 17.473 83.562 23.423 1.00 53.83 189 ARG A N 1
ATOM 1435 C CA . ARG A 1 208 ? 17.727 84.248 22.154 1.00 54.00 189 ARG A CA 1
ATOM 1436 C C . ARG A 1 208 ? 19.252 84.470 21.960 1.00 53.25 189 ARG A C 1
ATOM 1437 O O . ARG A 1 208 ? 19.735 85.614 21.987 1.00 54.59 189 ARG A O 1
ATOM 1439 N N . LYS A 1 209 ? 19.982 83.364 21.752 1.00 50.56 190 LYS A N 1
ATOM 1440 C CA . LYS A 1 209 ? 21.450 83.326 21.760 1.00 49.32 190 LYS A CA 1
ATOM 1441 C C . LYS A 1 209 ? 22.020 82.722 20.471 1.00 47.18 190 LYS A C 1
ATOM 1442 O O . LYS A 1 209 ? 21.313 82.049 19.727 1.00 48.58 190 LYS A O 1
ATOM 1448 N N . ALA A 1 210 ? 23.313 82.939 20.248 1.00 44.09 191 ALA A N 1
ATOM 1449 C CA . ALA A 1 210 ? 23.977 82.606 18.984 1.00 41.87 191 ALA A CA 1
ATOM 1450 C C . ALA A 1 210 ? 24.404 81.150 18.941 1.00 40.36 191 ALA A C 1
ATOM 1451 O O . ALA A 1 210 ? 24.391 80.465 19.956 1.00 38.88 191 ALA A O 1
ATOM 1453 N N . ASN A 1 211 ? 24.811 80.717 17.748 1.00 39.41 192 ASN A N 1
ATOM 1454 C CA . ASN A 1 211 ? 25.194 79.333 17.445 1.00 39.10 192 ASN A CA 1
ATOM 1455 C C . ASN A 1 211 ? 24.117 78.298 17.719 1.00 37.19 192 ASN A C 1
ATOM 1456 O O . ASN A 1 211 ? 24.414 77.187 18.156 1.00 37.41 192 ASN A O 1
ATOM 1461 N N . LEU A 1 212 ? 22.866 78.653 17.437 1.00 36.79 193 LEU A N 1
ATOM 1462 C CA . LEU A 1 212 ? 21.740 77.779 17.763 1.00 36.23 193 LEU A CA 1
ATOM 1463 C C . LEU A 1 212 ? 21.896 76.391 17.177 1.00 36.20 193 LEU A C 1
ATOM 1464 O O . LEU A 1 212 ? 21.712 75.390 17.880 1.00 37.19 193 LEU A O 1
ATOM 1469 N N . LEU A 1 213 ? 22.244 76.333 15.900 1.00 35.23 194 LEU A N 1
ATOM 1470 C CA . LEU A 1 213 ? 22.278 75.070 15.190 1.00 35.31 194 LEU A CA 1
ATOM 1471 C C . LEU A 1 213 ? 23.433 74.195 15.675 1.00 36.10 194 LEU A C 1
ATOM 1472 O O . LEU A 1 213 ? 23.290 72.974 15.772 1.00 37.58 194 LEU A O 1
ATOM 1477 N N . LEU A 1 214 ? 24.553 74.813 16.033 1.00 36.43 195 LEU A N 1
ATOM 1478 C CA . LEU A 1 214 ? 25.677 74.062 16.604 1.00 36.28 195 LEU A CA 1
ATOM 1479 C C . LEU A 1 214 ? 25.347 73.558 18.000 1.00 34.90 195 LEU A C 1
ATOM 1480 O O . LEU A 1 214 ? 25.699 72.433 18.343 1.00 34.67 195 LEU A O 1
ATOM 1485 N N . LYS A 1 215 ? 24.683 74.390 18.800 1.00 34.20 196 LYS A N 1
ATOM 1486 C CA . LYS A 1 215 ? 24.221 73.973 20.128 1.00 35.39 196 LYS A CA 1
ATOM 1487 C C . LYS A 1 215 ? 23.286 72.768 20.042 1.00 35.15 196 LYS A C 1
ATOM 1488 O O . LYS A 1 215 ? 23.487 71.771 20.739 1.00 35.10 196 LYS A O 1
ATOM 1494 N N . LEU A 1 216 ? 22.299 72.851 19.153 1.00 34.43 197 LEU A N 1
ATOM 1495 C CA . LEU A 1 216 ? 21.359 71.749 18.929 1.00 34.28 197 LEU A CA 1
ATOM 1496 C C . LEU A 1 216 ? 22.074 70.473 18.502 1.00 33.62 197 LEU A C 1
ATOM 1497 O O . LEU A 1 216 ? 21.745 69.390 18.995 1.00 30.53 197 LEU A O 1
ATOM 1502 N N . GLU A 1 217 ? 23.062 70.603 17.612 1.00 32.69 198 GLU A N 1
ATOM 1503 C CA . GLU A 1 217 ? 23.826 69.443 17.145 1.00 34.13 198 GLU A CA 1
ATOM 1504 C C . GLU A 1 217 ? 24.650 68.807 18.250 1.00 33.17 198 GLU A C 1
ATOM 1505 O O . GLU A 1 217 ? 24.793 67.596 1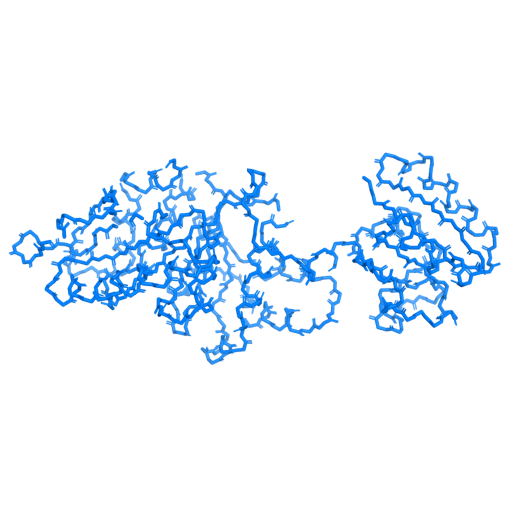8.281 1.00 34.36 198 GLU A O 1
ATOM 1511 N N . SER A 1 218 ? 25.173 69.613 19.168 1.00 32.14 199 SER A N 1
ATOM 1512 C CA . SER A 1 218 ? 25.907 69.079 20.302 1.00 32.60 199 SER A CA 1
ATOM 1513 C C . SER A 1 218 ? 25.044 68.231 21.253 1.00 32.28 199 SER A C 1
ATOM 1514 O O . SER A 1 218 ? 25.580 67.425 21.995 1.00 33.17 199 SER A O 1
ATOM 1517 N N . CYS A 1 219 ? 23.727 68.410 21.246 1.00 32.15 200 CYS A N 1
ATOM 1518 C CA . CYS A 1 219 ? 22.847 67.590 22.104 1.00 32.47 200 CYS A CA 1
ATOM 1519 C C . CYS A 1 219 ? 22.452 66.253 21.503 1.00 32.27 200 CYS A C 1
ATOM 1520 O O . CYS A 1 219 ? 21.867 65.420 22.197 1.00 32.17 200 CYS A O 1
ATOM 1523 N N . ILE A 1 220 ? 22.783 66.039 20.234 1.00 32.81 201 ILE A N 1
ATOM 1524 C CA . ILE A 1 220 ? 22.357 64.840 19.532 1.00 33.47 201 ILE A CA 1
ATOM 1525 C C . ILE A 1 220 ? 23.144 63.635 20.013 1.00 32.31 201 ILE A C 1
ATOM 1526 O O . ILE A 1 220 ? 24.371 63.666 20.049 1.00 33.73 201 ILE A O 1
ATOM 1531 N N . LYS A 1 221 ? 22.419 62.589 20.385 1.00 32.61 202 LYS A N 1
ATOM 1532 C CA . LYS A 1 221 ? 23.006 61.300 20.722 1.00 32.93 202 LYS A CA 1
ATOM 1533 C C . LYS A 1 221 ? 22.620 60.314 19.636 1.00 33.08 202 LYS A C 1
ATOM 1534 O O . LYS A 1 221 ? 21.702 60.569 18.839 1.00 34.28 202 LYS A O 1
ATOM 1540 N N . GLN A 1 222 ? 23.307 59.186 19.606 1.00 31.51 203 GLN A N 1
ATOM 1541 C CA . GLN A 1 222 ? 23.038 58.170 18.610 1.00 34.50 203 GLN A CA 1
ATOM 1542 C C . GLN A 1 222 ? 22.911 56.787 19.236 1.00 35.26 203 GLN A C 1
ATOM 1543 O O . GLN A 1 222 ? 23.819 56.315 19.909 1.00 33.19 203 GLN A O 1
ATOM 1549 N N . SER A 1 223 ? 21.781 56.134 18.991 1.00 36.46 204 SER A N 1
ATOM 1550 C CA . SER A 1 223 ? 21.487 54.869 19.655 1.00 37.46 204 SER A CA 1
ATOM 1551 C C . SER A 1 223 ? 22.410 53.789 19.118 1.00 37.46 204 SER A C 1
ATOM 1552 O O . SER A 1 223 ? 23.088 53.999 18.119 1.00 37.10 204 SER A O 1
ATOM 1555 N N . GLN A 1 224 ? 22.405 52.626 19.765 1.00 40.39 205 GLN A N 1
ATOM 1556 C CA . GLN A 1 224 ? 23.199 51.477 19.292 1.00 42.72 205 GLN A CA 1
ATOM 1557 C C . GLN A 1 224 ? 22.837 51.077 17.852 1.00 42.23 205 GLN A C 1
ATOM 1558 O O . GLN A 1 224 ? 23.684 50.605 17.117 1.00 42.18 205 GLN A O 1
ATOM 1564 N N . GLU A 1 225 ? 21.588 51.304 17.446 1.00 42.46 206 GLU A N 1
ATOM 1565 C CA . GLU A 1 225 ? 21.152 50.943 16.090 1.00 42.70 206 GLU A CA 1
ATOM 1566 C C . GLU A 1 225 ? 21.189 52.107 15.081 1.00 40.14 206 GLU A C 1
ATOM 1567 O O . GLU A 1 225 ? 20.697 51.971 13.962 1.00 41.66 206 GLU A O 1
ATOM 1573 N N . GLY A 1 226 ? 21.804 53.227 15.456 1.00 36.03 207 GLY A N 1
ATOM 1574 C CA . GLY A 1 226 ? 22.013 54.335 14.527 1.00 34.67 207 GLY A CA 1
ATOM 1575 C C . GLY A 1 226 ? 20.937 55.400 14.493 1.00 33.28 207 GLY A C 1
ATOM 1576 O O . GLY A 1 226 ? 21.001 56.313 13.666 1.00 32.45 207 GLY A O 1
ATOM 1577 N N . VAL A 1 227 ? 19.965 55.311 15.401 1.00 32.84 208 VAL A N 1
ATOM 1578 C CA . VAL A 1 227 ? 18.910 56.303 15.495 1.00 29.79 208 VAL A CA 1
ATOM 1579 C C . VAL A 1 227 ? 19.445 57.499 16.249 1.00 28.86 208 VAL A C 1
ATOM 1580 O O . VAL A 1 227 ? 19.995 57.339 17.324 1.00 29.83 208 VAL A O 1
ATOM 1584 N N . SER A 1 228 ? 19.293 58.692 15.678 1.00 27.63 209 SER A N 1
ATOM 1585 C CA . SER A 1 228 ? 19.688 59.911 16.350 1.00 27.27 209 SER A CA 1
ATOM 1586 C C . SER A 1 228 ? 18.505 60.435 17.134 1.00 29.97 209 SER A C 1
ATOM 1587 O O . SER A 1 228 ? 17.334 60.230 16.738 1.00 28.34 209 SER A O 1
ATOM 1590 N N . TYR A 1 229 ? 18.805 61.051 18.278 1.00 29.75 210 TYR A N 1
ATOM 1591 C CA . TYR A 1 229 ? 17.763 61.544 19.177 1.00 31.22 210 TYR A CA 1
ATOM 1592 C C . TYR A 1 229 ? 18.324 62.489 20.233 1.00 32.81 210 TYR A C 1
ATOM 1593 O O . TYR A 1 229 ? 19.548 62.687 20.330 1.00 32.46 210 TYR A O 1
ATOM 1602 N N . PHE A 1 230 ? 17.421 63.076 21.018 1.00 32.25 211 PHE A N 1
ATOM 1603 C CA . PHE A 1 230 ? 17.805 63.824 22.213 1.00 32.23 211 PHE A CA 1
ATOM 1604 C C . PHE A 1 230 ? 17.285 62.994 23.359 1.00 33.32 211 PHE A C 1
ATOM 1605 O O . PHE A 1 230 ? 16.133 62.571 23.316 1.00 32.60 211 PHE A O 1
ATOM 1613 N N . SER A 1 231 ? 18.101 62.747 24.384 1.00 33.19 212 SER A N 1
ATOM 1614 C CA . SER A 1 231 ? 17.608 61.978 25.528 1.00 33.11 212 SER A CA 1
ATOM 1615 C C . SER A 1 231 ? 16.568 62.787 26.321 1.00 31.95 212 SER A C 1
ATOM 1616 O O . SER A 1 231 ? 16.424 64.009 26.138 1.00 30.97 212 SER A O 1
ATOM 1619 N N . SER A 1 232 ? 15.833 62.097 27.188 1.00 28.90 213 SER A N 1
ATOM 1620 C CA . SER A 1 232 ? 14.746 62.714 27.905 1.00 28.86 213 SER A CA 1
ATOM 1621 C C . SER A 1 232 ? 15.197 63.902 28.744 1.00 28.71 213 SER A C 1
ATOM 1622 O O . SER A 1 232 ? 16.297 63.902 29.266 1.00 25.90 213 SER A O 1
ATOM 1625 N N . THR A 1 233 ? 14.326 64.900 28.900 1.00 31.33 214 THR A N 1
ATOM 1626 C CA . THR A 1 233 ? 14.632 66.061 29.756 1.00 30.21 214 THR A CA 1
ATOM 1627 C C . THR A 1 233 ? 15.033 65.574 31.151 1.00 29.74 214 THR A C 1
ATOM 1628 O O . THR A 1 233 ? 14.601 64.517 31.587 1.00 30.47 214 THR A O 1
ATOM 1632 N N . LYS A 1 234 ? 15.876 66.334 31.837 1.00 32.01 215 LYS A N 1
ATOM 1633 C CA . LYS A 1 234 ? 16.411 65.920 33.151 1.00 31.76 215 LYS A CA 1
ATOM 1634 C C . LYS A 1 234 ? 15.277 65.615 34.136 1.00 31.99 215 LYS A C 1
ATOM 1635 O O . LYS A 1 234 ? 15.298 64.597 34.821 1.00 30.60 215 LYS A O 1
ATOM 1641 N N . VAL A 1 235 ? 14.275 66.487 34.168 1.00 31.21 216 VAL A N 1
ATOM 1642 C CA . VAL A 1 235 ? 12.993 66.174 34.825 1.00 31.96 216 VAL A CA 1
ATOM 1643 C C . VAL A 1 235 ? 11.858 66.359 33.823 1.00 30.01 216 VAL A C 1
ATOM 1644 O O . VAL A 1 235 ? 12.003 67.118 32.857 1.00 30.19 216 VAL A O 1
ATOM 1648 N N . ALA A 1 236 ? 10.767 65.618 34.019 1.00 27.46 217 ALA A N 1
ATOM 1649 C CA . ALA A 1 236 ? 9.644 65.615 33.062 1.00 27.13 217 ALA A CA 1
ATOM 1650 C C . ALA A 1 236 ? 9.009 67.000 32.895 1.00 26.57 217 ALA A C 1
ATOM 1651 O O . ALA A 1 236 ? 8.594 67.348 31.800 1.00 27.15 217 ALA A O 1
ATOM 1653 N N . LEU A 1 237 ? 8.927 67.778 33.967 1.00 29.04 218 LEU A N 1
ATOM 1654 C CA . LEU A 1 237 ? 8.295 69.107 33.893 1.00 30.90 218 LEU A CA 1
ATOM 1655 C C . LEU A 1 237 ? 8.993 70.088 32.936 1.00 32.77 218 LEU A C 1
ATOM 1656 O O . LEU A 1 237 ? 8.371 71.048 32.475 1.00 33.25 218 LEU A O 1
ATOM 1661 N N . ASP A 1 238 ? 10.272 69.854 32.639 1.00 32.54 219 ASP A N 1
ATOM 1662 C CA . ASP A 1 238 ? 11.008 70.686 31.675 1.00 33.79 219 ASP A CA 1
ATOM 1663 C C . ASP A 1 238 ? 10.294 70.850 30.338 1.00 34.36 219 ASP A C 1
ATOM 1664 O O . ASP A 1 238 ? 10.338 71.932 29.744 1.00 31.72 219 ASP A O 1
ATOM 1669 N N . ILE A 1 239 ? 9.634 69.783 29.876 1.00 33.92 220 ILE A N 1
ATOM 1670 C CA . ILE A 1 239 ? 9.024 69.784 28.559 1.00 33.94 220 ILE A CA 1
ATOM 1671 C C . ILE A 1 239 ? 7.808 70.710 28.485 1.00 34.26 220 ILE A C 1
ATOM 1672 O O . ILE A 1 239 ? 7.480 71.190 27.417 1.00 35.87 220 ILE A O 1
ATOM 1677 N N . LEU A 1 240 ? 7.180 70.999 29.623 1.00 34.68 221 LEU A N 1
ATOM 1678 C CA . LEU A 1 240 ? 6.170 72.045 29.706 1.00 36.16 221 LEU A CA 1
ATOM 1679 C C . LEU A 1 240 ? 6.672 73.418 29.219 1.00 37.30 221 LEU A C 1
ATOM 1680 O O . LEU A 1 240 ? 5.873 74.262 28.858 1.00 39.69 221 LEU A O 1
ATOM 1685 N N . GLU A 1 241 ? 7.976 73.649 29.245 1.00 37.80 222 GLU A N 1
ATOM 1686 C CA . GLU A 1 241 ? 8.560 74.887 28.724 1.00 39.41 222 GLU A CA 1
ATOM 1687 C C . GLU A 1 241 ? 8.529 75.015 27.201 1.00 39.00 222 GLU A C 1
ATOM 1688 O O . GLU A 1 241 ? 8.542 76.120 26.694 1.00 42.22 222 GLU A O 1
ATOM 1694 N N . ILE A 1 242 ? 8.466 73.920 26.466 1.00 37.94 223 ILE A N 1
ATOM 1695 C CA . ILE A 1 242 ? 8.487 74.012 25.003 1.00 38.80 223 ILE A CA 1
ATOM 1696 C C . ILE A 1 242 ? 7.082 74.426 24.475 1.00 38.08 223 ILE A C 1
ATOM 1697 O O . ILE A 1 242 ? 6.081 73.866 24.890 1.00 36.94 223 ILE A O 1
ATOM 1702 N N . SER A 1 243 ? 7.019 75.451 23.623 1.00 36.04 224 SER A N 1
ATOM 1703 C CA . SER A 1 243 ? 5.774 75.843 22.961 1.00 36.20 224 SER A CA 1
ATOM 1704 C C . SER A 1 243 ? 5.614 75.129 21.615 1.00 36.97 224 SER A C 1
ATOM 1705 O O . SER A 1 243 ? 6.513 74.396 21.164 1.00 37.80 224 SER A O 1
ATOM 1708 N N . TYR A 1 244 ? 4.468 75.351 20.972 1.00 38.54 225 TYR A N 1
ATOM 1709 C CA . TYR A 1 244 ? 4.242 74.876 19.590 1.00 38.66 225 TYR A CA 1
ATOM 1710 C C . TYR A 1 244 ? 5.187 75.506 18.588 1.00 37.45 225 TYR A C 1
ATOM 1711 O O . TYR A 1 244 ? 5.762 74.809 17.776 1.00 39.25 225 TYR A O 1
ATOM 1720 N N . ALA A 1 245 ? 5.337 76.825 18.647 1.00 37.57 226 ALA A N 1
ATOM 1721 C CA . ALA A 1 245 ? 6.334 77.517 17.838 1.00 38.10 226 ALA A CA 1
ATOM 1722 C C . ALA A 1 245 ? 7.716 76.863 18.000 1.00 38.86 226 ALA A C 1
ATOM 1723 O O . ALA A 1 245 ? 8.462 76.721 17.023 1.00 42.20 226 ALA A O 1
ATOM 1725 N N . ASP A 1 246 ? 8.040 76.444 19.224 1.00 35.69 227 ASP A N 1
ATOM 1726 C CA . ASP A 1 246 ? 9.347 75.880 19.513 1.00 33.48 227 ASP A CA 1
ATOM 1727 C C . ASP A 1 246 ? 9.538 74.536 18.849 1.00 31.68 227 ASP A C 1
ATOM 1728 O O . ASP A 1 246 ? 10.606 74.289 18.304 1.00 30.55 227 ASP A O 1
ATOM 1733 N N . ILE A 1 247 ? 8.510 73.687 18.891 1.00 30.76 228 ILE A N 1
ATOM 1734 C CA . ILE A 1 247 ? 8.580 72.376 18.263 1.00 32.74 228 ILE A CA 1
ATOM 1735 C C . ILE A 1 247 ? 8.728 72.527 16.758 1.00 33.25 228 ILE A C 1
ATOM 1736 O O . ILE A 1 247 ? 9.520 71.812 16.131 1.00 30.64 228 ILE A O 1
ATOM 1741 N N . ASP 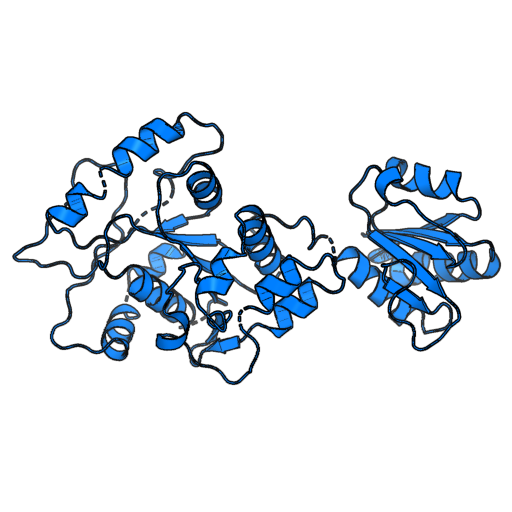A 1 248 ? 7.980 73.477 16.194 1.00 33.85 229 ASP A N 1
ATOM 1742 C CA . ASP A 1 248 ? 8.047 73.762 14.777 1.00 34.55 229 ASP A CA 1
ATOM 1743 C C . ASP A 1 248 ? 9.450 74.205 14.384 1.00 34.16 229 ASP A C 1
ATOM 1744 O O . ASP A 1 248 ? 10.039 73.692 13.424 1.00 33.09 229 ASP A O 1
ATOM 1749 N N . THR A 1 249 ? 9.993 75.150 15.146 1.00 35.15 230 THR A N 1
ATOM 1750 C CA . THR A 1 249 ? 11.370 75.620 14.950 1.00 32.40 230 THR A CA 1
ATOM 1751 C C . THR A 1 249 ? 12.410 74.506 15.129 1.00 30.52 230 THR A C 1
ATOM 1752 O O . THR A 1 249 ? 13.357 74.405 14.332 1.00 31.02 230 THR A O 1
ATOM 1756 N N . LEU A 1 250 ? 12.232 73.664 16.151 1.00 27.44 231 LEU A N 1
ATOM 1757 C CA . LEU A 1 250 ? 13.155 72.544 16.380 1.00 27.30 231 LEU A CA 1
ATOM 1758 C C . LEU A 1 250 ? 13.172 71.574 15.187 1.00 27.98 231 LEU A C 1
ATOM 1759 O O . LEU A 1 250 ? 14.248 71.207 14.682 1.00 28.13 231 LEU A O 1
ATOM 1764 N N . ILE A 1 251 ? 11.989 71.187 14.714 1.00 29.07 232 ILE A N 1
ATOM 1765 C CA . ILE A 1 251 ? 11.899 70.211 13.621 1.00 29.81 232 ILE A CA 1
ATOM 1766 C C . ILE A 1 251 ? 12.438 70.858 12.351 1.00 28.85 232 ILE A C 1
ATOM 1767 O O . ILE A 1 251 ? 13.170 70.221 11.603 1.00 29.38 232 ILE A O 1
ATOM 1772 N N . GLY A 1 252 ? 12.069 72.120 12.116 1.00 30.25 233 GLY A N 1
ATOM 1773 C CA . GLY A 1 252 ? 12.619 72.906 11.001 1.00 31.13 233 GLY A CA 1
ATOM 1774 C C . GLY A 1 252 ? 14.143 72.923 11.042 1.00 32.44 233 GLY A C 1
ATOM 1775 O O . GLY A 1 252 ? 14.794 72.698 10.039 1.00 34.61 233 GLY A O 1
ATOM 1776 N N . ASN A 1 253 ? 14.698 73.147 12.226 1.00 32.89 234 ASN A N 1
ATOM 1777 C CA . ASN A 1 253 ? 16.140 73.120 12.430 1.00 34.39 234 ASN A CA 1
ATOM 1778 C C . ASN A 1 253 ? 16.813 71.758 12.234 1.00 33.45 234 ASN A C 1
ATOM 1779 O O . ASN A 1 253 ? 17.911 71.700 11.693 1.00 35.50 234 ASN A O 1
ATOM 1784 N N . ILE A 1 254 ? 16.147 70.684 12.628 1.00 32.44 235 ILE A N 1
ATOM 1785 C CA . ILE A 1 254 ? 16.618 69.333 12.337 1.00 30.92 235 ILE A CA 1
ATOM 1786 C C . ILE A 1 254 ? 16.612 69.041 10.821 1.00 32.31 235 ILE A C 1
ATOM 1787 O O . ILE A 1 254 ? 17.552 68.409 10.299 1.00 34.50 235 ILE A O 1
ATOM 1792 N N . GLN A 1 255 ? 15.589 69.508 10.110 1.00 32.06 236 GLN A N 1
ATOM 1793 C CA . GLN A 1 255 ? 15.607 69.483 8.642 1.00 34.13 236 GLN A CA 1
ATOM 1794 C C . GLN A 1 255 ? 16.743 70.399 8.102 1.00 38.09 236 GLN A C 1
ATOM 1795 O O . GLN A 1 255 ? 17.452 70.066 7.136 1.00 36.58 236 GLN A O 1
ATOM 1801 N N . GLY A 1 256 ? 16.918 71.550 8.752 1.00 40.28 237 GLY A N 1
ATOM 1802 C CA . GLY A 1 256 ? 17.979 72.495 8.411 1.00 41.09 237 GLY A CA 1
ATOM 1803 C C . GLY A 1 256 ? 19.387 71.960 8.557 1.00 41.87 237 GLY A C 1
ATOM 1804 O O . GLY A 1 256 ? 20.317 72.537 8.014 1.00 44.53 237 GLY A O 1
ATOM 1813 N N . ASP A 1 258 ? 20.366 69.182 7.191 1.00 44.80 239 ASP A N 1
ATOM 1814 C CA . ASP A 1 258 ? 20.680 68.450 5.950 1.00 45.66 239 ASP A CA 1
ATOM 1815 C C . ASP A 1 258 ? 21.435 67.135 6.176 1.00 44.86 239 ASP A C 1
ATOM 1816 O O . ASP A 1 258 ? 22.371 66.821 5.453 1.00 46.50 239 ASP A O 1
ATOM 1821 N N . ASN A 1 259 ? 21.023 66.379 7.189 1.00 43.86 240 ASN A N 1
ATOM 1822 C CA . ASN A 1 259 ? 21.577 65.051 7.445 1.00 43.78 240 ASN A CA 1
ATOM 1823 C C . ASN A 1 259 ? 20.554 63.893 7.506 1.00 42.07 240 ASN A C 1
ATOM 1824 O O . ASN A 1 259 ? 20.915 62.746 7.245 1.00 43.95 240 ASN A O 1
ATOM 1829 N N . TYR A 1 260 ? 19.295 64.163 7.855 1.00 37.59 241 TYR A N 1
ATOM 1830 C CA . TYR A 1 260 ? 18.353 63.079 8.133 1.00 33.16 241 TYR A CA 1
ATOM 1831 C C . TYR A 1 260 ? 17.396 62.872 6.986 1.00 30.38 241 TYR A C 1
ATOM 1832 O O . TYR A 1 260 ? 16.901 63.828 6.398 1.00 31.62 241 TYR A O 1
ATOM 1841 N N . ASP A 1 261 ? 17.168 61.610 6.647 1.00 28.66 242 ASP A N 1
ATOM 1842 C CA . ASP A 1 261 ? 16.121 61.243 5.705 1.00 28.92 242 ASP A CA 1
ATOM 1843 C C . ASP A 1 261 ? 14.737 61.495 6.302 1.00 31.68 242 ASP A C 1
ATOM 1844 O O . ASP A 1 261 ? 13.836 61.986 5.616 1.00 33.24 242 ASP A O 1
ATOM 1849 N N . GLU A 1 262 ? 14.600 61.217 7.600 1.00 31.73 243 GLU A N 1
ATOM 1850 C CA . GLU A 1 262 ? 13.301 61.139 8.254 1.00 29.30 243 GLU A CA 1
ATOM 1851 C C . GLU A 1 262 ? 13.397 61.586 9.702 1.00 28.72 243 GLU A C 1
ATOM 1852 O O . GLU A 1 262 ? 14.336 61.238 10.411 1.00 29.19 243 GLU A O 1
ATOM 1858 N N . ILE A 1 263 ? 12.400 62.346 10.139 1.00 29.99 244 ILE A N 1
ATOM 1859 C CA . ILE A 1 263 ? 12.244 62.742 11.521 1.00 28.40 244 ILE A CA 1
ATOM 1860 C C . ILE A 1 263 ? 10.951 62.060 11.992 1.00 28.43 244 ILE A C 1
ATOM 1861 O O . ILE A 1 263 ? 9.894 62.286 11.411 1.00 26.42 244 ILE A O 1
ATOM 1866 N N . ILE A 1 264 ? 11.072 61.194 13.001 1.00 26.66 245 ILE A N 1
ATOM 1867 C CA . ILE A 1 264 ? 9.939 60.481 13.602 1.00 28.65 245 ILE A CA 1
ATOM 1868 C C . ILE A 1 264 ? 9.601 61.164 14.927 1.00 28.77 245 ILE A C 1
ATOM 1869 O O . ILE A 1 264 ? 10.445 61.195 15.820 1.00 31.79 245 ILE A O 1
ATOM 1874 N N . VAL A 1 265 ? 8.382 61.701 15.044 1.00 25.85 246 VAL A N 1
ATOM 1875 C CA . VAL A 1 265 ? 7.967 62.475 16.205 1.00 24.29 246 VAL A CA 1
ATOM 1876 C C . VAL A 1 265 ? 6.862 61.730 16.962 1.00 28.08 246 VAL A C 1
ATOM 1877 O O . VAL A 1 265 ? 5.873 61.332 16.354 1.00 27.95 246 VAL A O 1
ATOM 1881 N N . ASP A 1 266 ? 7.033 61.534 18.269 1.00 27.19 247 ASP A N 1
ATOM 1882 C CA . ASP A 1 266 ? 6.011 60.877 19.101 1.00 28.83 247 ASP A CA 1
ATOM 1883 C C . ASP A 1 266 ? 5.285 62.031 19.803 1.00 26.86 247 ASP A C 1
ATOM 1884 O O . ASP A 1 266 ? 5.858 62.694 20.653 1.00 27.31 247 ASP A O 1
ATOM 1889 N N . LEU A 1 267 ? 4.058 62.319 19.380 1.00 26.47 248 LEU A N 1
ATOM 1890 C CA . LEU A 1 267 ? 3.355 63.557 19.822 1.00 29.49 248 LEU A CA 1
ATOM 1891 C C . LEU A 1 267 ? 2.043 63.183 20.523 1.00 29.20 248 LEU A C 1
ATOM 1892 O O . LEU A 1 267 ? 1.226 62.473 19.944 1.00 33.27 248 LEU A O 1
ATOM 1897 N N . PRO A 1 268 ? 1.836 63.636 21.771 1.00 30.11 249 PRO A N 1
ATOM 1898 C CA . PRO A 1 268 ? 0.565 63.319 22.430 1.00 31.91 249 PRO A CA 1
ATOM 1899 C C . PRO A 1 268 ? -0.603 63.903 21.641 1.00 32.35 249 PRO A C 1
ATOM 1900 O O . PRO A 1 268 ? -0.564 65.095 21.248 1.00 31.37 249 PRO A O 1
ATOM 1904 N N . PHE A 1 269 ? -1.587 63.067 21.347 1.00 30.36 250 PHE A N 1
ATOM 1905 C CA . PHE A 1 269 ? -2.761 63.545 20.632 1.00 31.07 250 PHE A CA 1
ATOM 1906 C C . PHE A 1 269 ? -3.670 64.422 21.506 1.00 31.04 250 PHE A C 1
ATOM 1907 O O . PHE A 1 269 ? -3.920 64.116 22.666 1.00 31.66 250 PHE A O 1
ATOM 1915 N N . SER A 1 270 ? -4.208 65.474 20.913 1.00 27.38 251 SER A N 1
ATOM 1916 C CA . SER A 1 270 ? -5.341 66.169 21.492 1.00 33.42 251 SER A CA 1
ATOM 1917 C C . SER A 1 270 ? -6.020 66.997 20.399 1.00 31.87 251 SER A C 1
ATOM 1918 O O . SER A 1 270 ? -5.452 67.187 19.328 1.00 32.16 251 SER A O 1
ATOM 1921 N N . LEU A 1 271 ? -7.218 67.490 20.697 1.00 28.39 252 LEU A N 1
ATOM 1922 C CA . LEU A 1 271 ? -8.025 68.244 19.726 1.00 27.26 252 LEU A CA 1
ATOM 1923 C C . LEU A 1 271 ? -7.775 69.755 19.761 1.00 27.57 252 LEU A C 1
ATOM 1924 O O . LEU A 1 271 ? -8.405 70.480 19.003 1.00 26.46 252 LEU A O 1
ATOM 1929 N N . GLU A 1 272 ? -6.844 70.230 20.592 1.00 27.74 253 GLU A N 1
ATOM 1930 C CA . GLU A 1 272 ? -6.499 71.658 20.603 1.00 31.64 253 GLU A CA 1
ATOM 1931 C C . GLU A 1 272 ? -6.037 72.129 19.213 1.00 33.39 253 GLU A C 1
ATOM 1932 O O . GLU A 1 272 ? -5.232 71.473 18.563 1.00 34.56 253 GLU A O 1
ATOM 1938 N N . ILE A 1 273 ? -6.575 73.260 18.766 1.00 34.71 254 ILE A N 1
ATOM 1939 C CA . ILE A 1 273 ? -6.321 73.789 17.424 1.00 35.54 254 ILE A CA 1
ATOM 1940 C C . ILE A 1 273 ? -4.833 73.895 17.092 1.00 35.68 254 ILE A C 1
ATOM 1941 O O . ILE A 1 273 ? -4.416 73.570 15.968 1.00 35.26 254 ILE A O 1
ATOM 1946 N N . GLU A 1 274 ? -4.037 74.347 18.058 1.00 37.01 255 GLU A N 1
ATOM 1947 C CA . GLU A 1 274 ? -2.606 74.497 17.843 1.00 37.46 255 GLU A CA 1
ATOM 1948 C C . GLU A 1 274 ? -1.923 73.151 17.723 1.00 36.26 255 GLU A C 1
ATOM 1949 O O . GLU A 1 274 ? -1.006 73.005 16.927 1.00 38.63 255 GLU A O 1
ATOM 1955 N N . LYS A 1 275 ? -2.376 72.156 18.473 1.00 36.66 256 LYS A N 1
ATOM 1956 C CA . LYS A 1 275 ? -1.857 70.786 18.308 1.00 34.93 256 LYS A CA 1
ATOM 1957 C C . LYS A 1 275 ? -2.146 70.312 16.892 1.00 34.59 256 LYS A C 1
ATOM 1958 O O . LYS A 1 275 ? -1.246 69.818 16.209 1.00 34.54 256 LYS A O 1
ATOM 1964 N N . LEU A 1 276 ? -3.385 70.513 16.442 1.00 33.11 257 LEU A N 1
ATOM 1965 C CA . LEU A 1 276 ? -3.801 70.049 15.115 1.00 33.88 257 LEU A CA 1
ATOM 1966 C C . LEU A 1 276 ? -3.116 70.790 13.958 1.00 32.73 257 LEU A C 1
ATOM 1967 O O . LEU A 1 276 ? -2.860 70.177 12.926 1.00 29.91 257 LEU A O 1
ATOM 1972 N N . LYS A 1 277 ? -2.812 72.083 14.134 1.00 32.19 258 LYS A N 1
ATOM 1973 C CA . LYS A 1 277 ? -1.994 72.819 13.145 1.00 32.20 258 LYS A CA 1
ATOM 1974 C C . LYS A 1 277 ? -0.567 72.275 13.007 1.00 28.87 258 LYS A C 1
ATOM 1975 O O . LYS A 1 277 ? -0.037 72.170 11.891 1.00 27.72 258 LYS A O 1
ATOM 1981 N N . LEU A 1 278 ? 0.045 71.933 14.133 1.00 29.26 259 LEU A N 1
ATOM 1982 C CA . LEU A 1 278 ? 1.345 71.255 14.136 1.00 30.75 259 LEU A CA 1
ATOM 1983 C C . LEU A 1 278 ? 1.228 69.913 13.428 1.00 29.41 259 LEU A C 1
ATOM 1984 O O . LEU A 1 278 ? 1.977 69.643 12.487 1.00 30.42 259 LEU A O 1
ATOM 1989 N N . LEU A 1 279 ? 0.258 69.101 13.840 1.00 30.43 260 LEU A N 1
ATOM 1990 C CA . LEU A 1 279 ? 0.019 67.793 13.198 1.00 30.85 260 LEU A CA 1
ATOM 1991 C C . LEU A 1 279 ? -0.158 67.884 11.693 1.00 31.75 260 LEU A C 1
ATOM 1992 O O . LEU A 1 279 ? 0.338 67.028 10.956 1.00 32.58 260 LEU A O 1
ATOM 1997 N N . SER A 1 280 ? -0.853 68.934 11.244 1.00 31.72 261 SER A N 1
ATOM 1998 C CA . SER A 1 280 ? -1.090 69.162 9.831 1.00 31.85 261 SER A CA 1
ATOM 1999 C C . SER A 1 280 ? 0.160 69.467 9.009 1.00 30.93 261 SER A C 1
ATOM 2000 O O . SER A 1 280 ? 0.081 69.493 7.799 1.00 29.08 261 SER A O 1
ATOM 2003 N N . LYS A 1 281 ? 1.295 69.706 9.656 1.00 33.10 262 LYS A N 1
ATOM 2004 C CA . LYS A 1 281 ? 2.579 69.948 8.963 1.00 32.64 262 LYS A CA 1
ATOM 2005 C C . LYS A 1 281 ? 3.376 68.686 8.721 1.00 31.12 262 LYS A C 1
ATOM 2006 O O . LYS A 1 281 ? 4.414 68.706 8.054 1.00 33.15 262 LYS A O 1
ATOM 2012 N N . ALA A 1 282 ? 2.895 67.590 9.279 1.00 31.16 263 ALA A N 1
ATOM 2013 C CA . ALA A 1 282 ? 3.481 66.279 9.057 1.00 28.94 263 ALA A CA 1
ATOM 2014 C C . ALA A 1 282 ? 3.301 65.909 7.609 1.00 28.01 263 ALA A C 1
ATOM 2015 O O . ALA A 1 282 ? 2.285 66.232 6.990 1.00 31.62 263 ALA A O 1
ATOM 2017 N N . TRP A 1 283 ? 4.300 65.241 7.065 1.00 30.64 264 TRP A N 1
ATOM 2018 C CA . TRP A 1 283 ? 4.221 64.655 5.737 1.00 31.54 264 TRP A CA 1
ATOM 2019 C C . TRP A 1 283 ? 3.347 63.382 5.799 1.00 30.88 264 TRP A C 1
ATOM 2020 O O . TRP A 1 283 ? 2.605 63.108 4.888 1.00 29.68 264 TRP A O 1
ATOM 2031 N N . ARG A 1 284 ? 3.481 62.609 6.875 1.00 33.75 265 ARG A N 1
ATOM 2032 C CA . ARG A 1 284 ? 2.559 61.521 7.199 1.00 31.94 265 ARG A CA 1
ATOM 2033 C C . ARG A 1 284 ? 2.277 61.412 8.710 1.00 29.68 265 ARG A C 1
ATOM 2034 O O . ARG A 1 284 ? 3.186 61.568 9.517 1.00 29.89 265 ARG A O 1
ATOM 2042 N N . ILE A 1 285 ? 1.021 61.109 9.057 1.00 28.37 266 ILE A N 1
ATOM 2043 C CA . ILE A 1 285 ? 0.572 60.876 10.441 1.00 26.55 266 ILE A CA 1
ATOM 2044 C C . ILE A 1 285 ? 0.276 59.378 10.585 1.00 28.63 266 ILE A C 1
ATOM 2045 O O . ILE A 1 285 ? -0.452 58.793 9.788 1.00 26.35 266 ILE A O 1
ATOM 2050 N N . ILE A 1 286 ? 0.869 58.740 11.584 1.00 28.83 267 ILE A N 1
ATOM 2051 C CA . ILE A 1 286 ? 0.619 57.354 11.801 1.00 25.43 267 ILE A CA 1
ATOM 2052 C C . ILE A 1 286 ? -0.123 57.260 13.107 1.00 27.22 267 ILE A C 1
ATOM 2053 O O . ILE A 1 286 ? 0.380 57.728 14.136 1.00 23.12 267 ILE A O 1
ATOM 2058 N N . VAL A 1 287 ? -1.335 56.682 13.045 1.00 26.22 268 VAL A N 1
ATOM 2059 C CA A VAL A 1 287 ? -2.139 56.462 14.226 0.50 27.73 268 VAL A CA 1
ATOM 2060 C CA B VAL A 1 287 ? -2.149 56.473 14.227 0.50 27.44 268 VAL A CA 1
ATOM 2061 C C . VAL A 1 287 ? -2.178 54.980 14.568 1.00 27.91 268 VAL A C 1
ATOM 2062 O O . VAL A 1 287 ? -2.259 54.141 13.683 1.00 28.97 268 VAL A O 1
ATOM 2069 N N . VAL A 1 288 ? -2.092 54.675 15.864 1.00 28.58 269 VAL A N 1
ATOM 2070 C CA . VAL A 1 288 ? -1.983 53.296 16.367 1.00 27.44 269 VAL A CA 1
ATOM 2071 C C . VAL A 1 288 ? -3.225 53.017 17.181 1.00 29.07 269 VAL A C 1
ATOM 2072 O O . VAL A 1 288 ? -3.755 53.902 17.857 1.00 27.98 269 VAL A O 1
ATOM 2076 N N . ASN A 1 289 ? -3.731 51.797 17.057 1.00 28.43 270 ASN A N 1
ATOM 2077 C CA . ASN A 1 289 ? -5.001 51.449 17.625 1.00 30.78 270 ASN A CA 1
ATOM 2078 C C . ASN A 1 289 ? -4.987 49.928 17.880 1.00 30.99 270 ASN A C 1
ATOM 2079 O O . ASN A 1 289 ? -4.364 49.177 17.120 1.00 32.68 270 ASN A O 1
ATOM 2084 N N . ASP A 1 290 ? -5.591 49.466 18.969 1.00 28.17 271 ASP A N 1
ATOM 2085 C CA . ASP A 1 290 ? -5.573 48.017 19.238 1.00 28.99 271 ASP A CA 1
ATOM 2086 C C . ASP A 1 290 ? -6.849 47.303 18.826 1.00 28.09 271 ASP A C 1
ATOM 2087 O O . ASP A 1 290 ? -6.938 46.065 18.944 1.00 26.64 271 ASP A O 1
ATOM 2092 N N . GLY A 1 291 ? -7.825 48.072 18.338 1.00 26.76 272 GLY A N 1
ATOM 2093 C CA . GLY A 1 291 ? -9.076 47.521 17.868 1.00 26.24 272 GLY A CA 1
ATOM 2094 C C . GLY A 1 291 ? -10.001 47.073 18.974 1.00 27.44 272 GLY A C 1
ATOM 2095 O O . GLY A 1 291 ? -10.972 46.364 18.712 1.00 30.28 272 GLY A O 1
ATOM 2096 N N . SER A 1 292 ? -9.729 47.487 20.208 1.00 27.58 273 SER A N 1
ATOM 2097 C CA . SER A 1 292 ? -10.641 47.232 21.326 1.00 26.74 273 SER A CA 1
ATOM 2098 C C . SER A 1 292 ? -11.865 48.111 21.201 1.00 25.84 273 SER A C 1
ATOM 2099 O O . SER A 1 292 ? -11.888 49.051 20.387 1.00 24.79 273 SER A O 1
ATOM 2102 N N . GLN A 1 293 ? -12.897 47.806 21.980 1.00 23.30 274 GLN A N 1
ATOM 2103 C CA . GLN A 1 293 ? -14.116 48.604 21.925 1.00 23.13 274 GLN A CA 1
ATOM 2104 C C . GLN A 1 293 ? -13.845 50.058 22.354 1.00 24.70 274 GLN A C 1
ATOM 2105 O O . GLN A 1 293 ? -14.341 51.018 21.728 1.00 24.27 274 GLN A O 1
ATOM 2111 N N . LEU A 1 294 ? -13.089 50.224 23.429 1.00 23.91 275 LEU A N 1
ATOM 2112 C CA . LEU A 1 294 ? -12.828 51.581 23.947 1.00 25.26 275 LEU A CA 1
ATOM 2113 C C . LEU A 1 294 ? -11.858 52.305 23.041 1.00 25.32 275 LEU A C 1
ATOM 2114 O O . LEU A 1 294 ? -12.050 53.489 22.757 1.00 27.81 275 LEU A O 1
ATOM 2119 N N . SER A 1 295 ? -10.861 51.601 22.519 1.00 23.87 276 SER A N 1
ATOM 2120 C CA . SER A 1 295 ? -9.961 52.234 21.559 1.00 26.36 276 SER A CA 1
ATOM 2121 C C . SER A 1 295 ? -10.679 52.719 20.310 1.00 25.57 276 SER A C 1
ATOM 2122 O O . SER A 1 295 ? -10.542 53.886 19.916 1.00 27.43 276 SER A O 1
ATOM 2125 N N . ASN A 1 296 ? -11.455 51.823 19.699 1.00 24.68 277 ASN A N 1
ATOM 2126 C CA . ASN A 1 296 ? -12.218 52.156 18.494 1.00 25.38 277 ASN A CA 1
ATOM 2127 C C . ASN A 1 296 ? -13.140 53.330 18.733 1.00 24.87 277 ASN A C 1
ATOM 2128 O O . ASN A 1 296 ? -13.222 54.227 17.905 1.00 25.35 277 ASN A O 1
ATOM 2133 N N . TYR A 1 297 ? -13.821 53.321 19.878 1.00 22.76 278 TYR A N 1
ATOM 2134 C CA . TYR A 1 297 ? -14.720 54.393 20.225 1.00 22.14 278 TYR A CA 1
ATOM 2135 C C . TYR A 1 297 ? -13.972 55.723 20.372 1.00 25.32 278 TYR A C 1
ATOM 2136 O O . TYR A 1 297 ? -14.401 56.743 19.840 1.00 28.41 278 TYR A O 1
ATOM 2145 N N . LYS A 1 298 ? -12.871 55.705 21.122 1.00 23.18 279 LYS A N 1
ATOM 2146 C CA . LYS A 1 298 ? -12.061 56.902 21.307 1.00 25.87 279 LYS A CA 1
ATOM 2147 C C . LYS A 1 298 ? -11.595 57.510 19.971 1.00 22.54 279 LYS A C 1
ATOM 2148 O O . LYS A 1 298 ? -11.556 58.732 19.823 1.00 24.45 279 LYS A O 1
ATOM 2154 N N . PHE A 1 299 ? -11.194 56.653 19.042 1.00 23.59 280 PHE A N 1
ATOM 2155 C CA . PHE A 1 299 ? -10.651 57.068 17.752 1.00 22.97 280 PHE A CA 1
ATOM 2156 C C . PHE A 1 299 ? -11.699 57.782 16.929 1.00 25.18 280 PHE A C 1
ATOM 2157 O O . PHE A 1 299 ? -11.439 58.871 16.379 1.00 27.41 280 PHE A O 1
ATOM 2173 N N . ARG A 1 301 ? -14.360 59.136 18.113 1.00 27.44 282 ARG A N 1
ATOM 2174 C CA . ARG A 1 301 ? -14.658 60.418 18.790 1.00 29.54 282 ARG A CA 1
ATOM 2175 C C . ARG A 1 301 ? -13.665 61.471 18.313 1.00 23.89 282 ARG A C 1
ATOM 2176 O O . ARG A 1 301 ? -14.080 62.550 17.952 1.00 25.85 282 ARG A O 1
ATOM 2184 N N . ALA A 1 302 ? -12.383 61.129 18.279 1.00 24.15 283 ALA A N 1
ATOM 2185 C CA . ALA A 1 302 ? -11.326 62.034 17.717 1.00 25.46 283 ALA A CA 1
ATOM 2186 C C . ALA A 1 302 ? -11.585 62.373 16.240 1.00 25.45 283 ALA A C 1
ATOM 2187 O O . ALA A 1 302 ? -11.666 63.545 15.885 1.00 27.02 283 ALA A O 1
ATOM 2189 N N . TYR A 1 303 ? -11.761 61.342 15.418 1.00 25.76 284 TYR A N 1
ATOM 2190 C CA . TYR A 1 303 ? -12.034 61.503 13.991 1.00 29.40 284 TYR A CA 1
ATOM 2191 C C . TYR A 1 303 ? -13.183 62.477 13.715 1.00 29.12 284 TYR A C 1
ATOM 2192 O O . TYR A 1 303 ? -13.067 63.341 12.854 1.00 25.19 284 TYR A O 1
ATOM 2201 N N . GLU A 1 304 ? -14.299 62.305 14.421 1.00 28.93 285 GLU A N 1
ATOM 2202 C CA . GLU A 1 304 ? -15.471 63.149 14.199 1.00 28.73 285 GLU A CA 1
ATOM 2203 C C . GLU A 1 304 ? -15.162 64.620 14.413 1.00 28.54 285 GLU A C 1
ATOM 2204 O O . GLU A 1 304 ? -15.574 65.447 13.605 1.00 29.27 285 GLU A O 1
ATOM 2210 N N . SER A 1 305 ? -14.419 64.935 15.477 1.00 27.62 286 SER A N 1
ATOM 2211 C CA . SER A 1 305 ? -14.051 66.317 15.782 1.00 27.04 286 SER A CA 1
ATOM 2212 C C . SER A 1 305 ? -12.916 66.840 14.885 1.00 26.02 286 SER A C 1
ATOM 2213 O O . SER A 1 305 ? -12.876 68.027 14.590 1.00 24.31 286 SER A O 1
ATOM 2216 N N . VAL A 1 306 ? -11.999 65.979 14.464 1.00 26.23 287 VAL A N 1
ATOM 2217 C CA . VAL A 1 306 ? -10.993 66.390 13.480 1.00 26.84 287 VAL A CA 1
ATOM 2218 C C . VAL A 1 306 ? -11.681 66.861 12.186 1.00 28.33 287 VAL A C 1
ATOM 2219 O O . VAL A 1 306 ? -11.378 67.939 11.694 1.00 27.71 287 VAL A O 1
ATOM 2223 N N . VAL A 1 307 ? -12.641 66.079 11.701 1.00 27.54 288 VAL A N 1
ATOM 2224 C CA . VAL A 1 307 ? -13.398 66.412 10.514 1.00 28.42 288 VAL A CA 1
ATOM 2225 C C . VAL A 1 307 ? -14.040 67.777 10.644 1.00 29.05 288 VAL A C 1
ATOM 2226 O O . VAL A 1 307 ? -13.849 68.620 9.778 1.00 30.19 288 VAL A O 1
ATOM 2230 N N . LEU A 1 308 ? -14.776 67.994 11.733 1.00 27.99 289 LEU A N 1
ATOM 2231 C CA . LEU A 1 308 ? -15.331 69.320 12.033 1.00 28.21 289 LEU A CA 1
ATOM 2232 C C . LEU A 1 308 ? -14.252 70.404 12.045 1.00 29.36 289 LEU A C 1
ATOM 2233 O O . LEU A 1 308 ? -14.466 71.491 11.507 1.00 27.52 289 LEU A O 1
ATOM 2238 N N . LEU A 1 309 ? -13.102 70.112 12.658 1.00 28.03 290 LEU A N 1
ATOM 2239 C CA . LEU A 1 309 ? -12.031 71.108 12.765 1.00 30.78 290 LEU A CA 1
ATOM 2240 C C . LEU A 1 309 ? -11.264 71.336 11.451 1.00 32.15 290 LEU A C 1
ATOM 2241 O O . LEU A 1 309 ? -10.584 72.356 11.313 1.00 34.08 290 LEU A O 1
ATOM 2246 N N . GLU A 1 310 ? -11.385 70.409 10.499 1.00 33.35 291 GLU A N 1
ATOM 2247 C CA . GLU A 1 310 ? -10.806 70.591 9.168 1.00 36.12 291 GLU A CA 1
ATOM 2248 C C . GLU A 1 310 ? -11.494 71.701 8.364 1.00 38.68 291 GLU A C 1
ATOM 2249 O O . GLU A 1 310 ? -10.998 72.094 7.318 1.00 36.58 291 GLU A O 1
ATOM 2255 N N . GLN A 1 311 ? -12.607 72.230 8.866 1.00 42.51 292 GLN A N 1
ATOM 2256 C CA . GLN A 1 311 ? -13.120 73.520 8.372 1.00 46.24 292 GLN A CA 1
ATOM 2257 C C . GLN A 1 311 ? -12.113 74.691 8.504 1.00 47.38 292 GLN A C 1
ATOM 2258 O O . GLN A 1 311 ? -12.176 75.623 7.718 1.00 49.55 292 GLN A O 1
ATOM 2264 N N . ASN A 1 312 ? -11.175 74.618 9.455 1.00 48.14 293 ASN A N 1
ATOM 2265 C CA . ASN A 1 312 ? -10.059 75.570 9.559 1.00 49.22 293 ASN A CA 1
ATOM 2266 C C . ASN A 1 312 ? -9.069 75.352 8.398 1.00 50.27 293 ASN A C 1
ATOM 2267 O O . ASN A 1 312 ? -8.759 74.215 8.039 1.00 49.08 293 ASN A O 1
ATOM 2272 N N . ASP A 1 313 ? -8.588 76.453 7.818 1.00 52.86 294 ASP A N 1
ATOM 2273 C CA . ASP A 1 313 ? -7.678 76.421 6.649 1.00 54.82 294 ASP A CA 1
ATOM 2274 C C . ASP A 1 313 ? -6.375 75.708 6.956 1.00 53.75 294 ASP A C 1
ATOM 2275 O O . ASP A 1 313 ? -5.846 74.991 6.105 1.00 55.90 294 ASP A O 1
ATOM 2280 N N . ASP A 1 314 ? -5.869 75.912 8.173 1.00 51.80 295 ASP A N 1
ATOM 2281 C CA . ASP A 1 314 ? -4.564 75.382 8.582 1.00 51.15 295 ASP A CA 1
ATOM 2282 C C . ASP A 1 314 ? -4.627 73.938 9.091 1.00 47.45 295 ASP A C 1
ATOM 2283 O O . ASP A 1 314 ? -3.601 73.408 9.518 1.00 49.79 295 ASP A O 1
ATOM 2288 N N . ILE A 1 315 ? -5.804 73.307 9.063 1.00 41.82 296 ILE A N 1
ATOM 2289 C CA . ILE A 1 315 ? -5.952 71.939 9.567 1.00 37.73 296 ILE A CA 1
ATOM 2290 C C . ILE A 1 315 ? -6.358 71.018 8.411 1.00 35.21 296 ILE A C 1
ATOM 2291 O O . ILE A 1 315 ? -7.372 71.231 7.751 1.00 33.17 296 ILE A O 1
ATOM 2296 N N . ASN A 1 316 ? -5.490 70.058 8.130 1.00 34.30 297 ASN A N 1
ATOM 2297 C CA . ASN A 1 316 ? -5.735 68.967 7.204 1.00 35.42 297 ASN A CA 1
ATOM 2298 C C . ASN A 1 316 ? -4.961 67.756 7.729 1.00 36.14 297 ASN A C 1
ATOM 2299 O O . ASN A 1 316 ? -3.729 67.759 7.747 1.00 34.59 297 ASN A O 1
ATOM 2304 N N . ILE A 1 317 ? -5.689 66.758 8.210 1.00 34.27 298 ILE A N 1
ATOM 2305 C CA . ILE A 1 317 ? -5.104 65.698 9.012 1.00 33.56 298 ILE A CA 1
ATOM 2306 C C . ILE A 1 317 ? -5.479 64.336 8.456 1.00 31.70 298 ILE A C 1
ATOM 2307 O O . ILE A 1 317 ? -4.575 63.565 8.148 1.00 30.77 298 ILE A O 1
ATOM 2312 N N . ILE A 1 318 ? -6.788 64.081 8.296 1.00 32.91 299 ILE A N 1
ATOM 2313 C CA A ILE A 1 318 ? -7.325 62.739 7.986 0.70 34.35 299 ILE A CA 1
ATOM 2314 C CA B ILE A 1 318 ? -7.324 62.748 7.969 0.30 33.70 299 ILE A CA 1
ATOM 2315 C C . ILE A 1 318 ? -6.723 62.169 6.692 1.00 33.94 299 ILE A C 1
ATOM 2316 O O . ILE A 1 318 ? -6.379 61.010 6.635 1.00 36.33 299 ILE A O 1
ATOM 2325 N N . ARG A 1 319 ? -6.562 63.003 5.677 1.00 37.86 300 ARG A N 1
ATOM 2326 C CA . ARG A 1 319 ? -6.002 62.560 4.393 1.00 37.70 300 ARG A CA 1
ATOM 2327 C C . ARG A 1 319 ? -4.523 62.203 4.468 1.00 35.89 300 ARG A C 1
ATOM 2328 O O . ARG A 1 319 ? -4.013 61.573 3.559 1.00 37.44 300 ARG A O 1
ATOM 2331 N N . ASN A 1 320 ? -3.839 62.590 5.540 1.00 33.11 301 ASN A N 1
ATOM 2332 C CA . ASN A 1 320 ? -2.437 62.217 5.756 1.00 32.43 301 ASN A CA 1
ATOM 2333 C C . ASN A 1 320 ? -2.196 61.119 6.760 1.00 30.34 301 ASN A C 1
ATOM 2334 O O . ASN A 1 320 ? -1.056 60.794 7.027 1.00 30.41 301 ASN A O 1
ATOM 2347 N N . ASN A 1 322 ? -2.290 57.236 8.330 1.00 28.54 303 ASN A N 1
ATOM 2348 C CA . ASN A 1 322 ? -2.418 55.800 8.098 1.00 27.83 303 ASN A CA 1
ATOM 2349 C C . ASN A 1 322 ? -2.522 55.092 9.460 1.00 28.48 303 ASN A C 1
ATOM 2350 O O . ASN A 1 322 ? -2.006 55.567 10.453 1.00 31.27 303 ASN A O 1
ATOM 2363 N N . ILE A 1 324 ? -1.950 51.788 12.013 1.00 28.88 305 ILE A N 1
ATOM 2364 C CA . ILE A 1 324 ? -1.317 50.523 12.394 1.00 26.09 305 ILE A CA 1
ATOM 2365 C C . ILE A 1 324 ? -2.135 49.950 13.532 1.00 27.55 305 ILE A C 1
ATOM 2366 O O . ILE A 1 324 ? -2.423 50.641 14.550 1.00 29.27 305 ILE A O 1
ATOM 2371 N N . TYR A 1 325 ? -2.545 48.700 13.382 1.00 28.26 306 TYR A N 1
ATOM 2372 C CA . TYR A 1 325 ? -3.120 47.994 14.513 1.00 27.26 306 TYR A CA 1
ATOM 2373 C C . TYR A 1 325 ? -1.950 47.384 15.280 1.00 29.17 306 TYR A C 1
ATOM 2374 O O . TYR A 1 325 ? -1.073 46.759 14.703 1.00 33.51 306 TYR A O 1
ATOM 2383 N N . ASN A 1 326 ? -1.903 47.619 16.577 1.00 27.46 307 ASN A N 1
ATOM 2384 C CA . ASN A 1 326 ? -0.914 46.995 17.438 1.00 25.50 307 ASN A CA 1
ATOM 2385 C C . ASN A 1 326 ? -1.656 46.345 18.611 1.00 27.92 307 ASN A C 1
ATOM 2386 O O . ASN A 1 326 ? -2.736 46.800 18.982 1.00 24.15 307 ASN A O 1
ATOM 2391 N N . LYS A 1 327 ? -1.100 45.263 19.164 1.00 29.69 308 LYS A N 1
ATOM 2392 C CA . LYS A 1 327 ? -1.749 44.512 20.227 1.00 31.60 308 LYS A CA 1
ATOM 2393 C C . LYS A 1 327 ? -3.130 43.987 19.823 1.00 33.26 308 LYS A C 1
ATOM 2394 O O . LYS A 1 327 ? -4.043 43.911 20.631 1.00 33.79 308 LYS A O 1
ATOM 2400 N N . PHE A 1 328 ? -3.262 43.602 18.565 1.00 34.37 309 PHE A N 1
ATOM 2401 C CA . PHE A 1 328 ? -4.554 43.263 18.015 1.00 33.36 309 PHE A CA 1
ATOM 2402 C C . PHE A 1 328 ? -4.889 41.814 18.376 1.00 35.95 309 PHE A C 1
ATOM 2403 O O . PHE A 1 328 ? -4.160 40.904 18.014 1.00 33.98 309 PHE A O 1
ATOM 2411 N N . SER A 1 329 ? -5.992 41.627 19.098 1.00 37.81 310 SER A N 1
ATOM 2412 C CA . SER A 1 329 ? -6.482 40.303 19.464 1.00 40.72 310 SER A CA 1
ATOM 2413 C C . SER A 1 329 ? -7.382 39.761 18.370 1.00 42.19 310 SER A C 1
ATOM 2414 O O . SER A 1 329 ? -8.386 40.386 18.030 1.00 43.33 310 SER A O 1
ATOM 2417 N N . ASN A 1 330 ? -7.016 38.618 17.803 1.00 45.61 311 ASN A N 1
ATOM 2418 C CA . ASN A 1 330 ? -7.918 37.890 16.881 1.00 47.48 311 ASN A CA 1
ATOM 2419 C C . ASN A 1 330 ? -9.282 37.617 17.507 1.00 46.47 311 ASN A C 1
ATOM 2420 O O . ASN A 1 330 ? -10.312 37.832 16.875 1.00 46.22 311 ASN A O 1
ATOM 2425 N N . LYS A 1 331 ? -9.271 37.187 18.764 1.00 46.62 312 LYS A N 1
ATOM 2426 C CA . LYS A 1 331 ? -10.494 36.872 19.487 1.00 46.54 312 LYS A CA 1
ATOM 2427 C C . LYS A 1 331 ? -11.273 38.107 19.923 1.00 45.36 312 LYS A C 1
ATOM 2428 O O . LYS A 1 331 ? -12.495 38.081 19.915 1.00 46.25 312 LYS A O 1
ATOM 2430 N N . ASN A 1 332 ? -10.582 39.181 20.303 1.00 43.79 313 ASN A N 1
ATOM 2431 C CA . ASN A 1 332 ? -11.232 40.296 21.006 1.00 42.15 313 ASN A CA 1
ATOM 2432 C C . ASN A 1 332 ? -11.174 41.675 20.315 1.00 41.91 313 ASN A C 1
ATOM 2433 O O . ASN A 1 332 ? -11.917 42.568 20.716 1.00 43.07 313 ASN A O 1
ATOM 2438 N N . SER A 1 333 ? -10.335 41.867 19.292 1.00 39.03 314 SER A N 1
ATOM 2439 C CA . SER A 1 333 ? -10.249 43.184 18.620 1.00 38.87 314 SER A CA 1
ATOM 2440 C C . SER A 1 333 ? -11.032 43.192 17.320 1.00 39.32 314 SER A C 1
ATOM 2441 O O . SER A 1 333 ? -11.275 42.148 16.740 1.00 37.35 314 SER A O 1
ATOM 2444 N N . GLU A 1 334 ? -11.392 44.379 16.849 1.00 39.08 315 GLU A N 1
ATOM 2445 C CA . GLU A 1 334 ? -12.043 44.521 15.551 1.00 39.76 315 GLU A CA 1
ATOM 2446 C C . GLU A 1 334 ? -11.526 45.782 14.882 1.00 37.69 315 GLU A C 1
ATOM 2447 O O . GLU A 1 334 ? -11.444 46.826 15.509 1.00 37.30 315 GLU A O 1
ATOM 2461 N N . LEU A 1 336 ? -11.795 49.031 12.462 1.00 29.02 317 LEU A N 1
ATOM 2462 C CA . LEU A 1 336 ? -12.851 49.952 12.057 1.00 27.96 317 LEU A CA 1
ATOM 2463 C C . LEU A 1 336 ? -13.082 49.847 10.556 1.00 29.78 317 LEU A C 1
ATOM 2464 O O . LEU A 1 336 ? -12.119 49.873 9.772 1.00 32.98 317 LEU A O 1
ATOM 2469 N N . SER A 1 337 ? -14.344 49.745 10.152 1.00 29.14 318 SER A N 1
ATOM 2470 C CA . SER A 1 337 ? -14.717 49.784 8.743 1.00 30.48 318 SER A CA 1
ATOM 2471 C C . SER A 1 337 ? -15.353 51.122 8.409 1.00 30.67 318 SER A C 1
ATOM 2472 O O . SER A 1 337 ? -15.776 51.859 9.296 1.00 31.95 318 SER A O 1
ATOM 2475 N N . ASN A 1 338 ? -15.444 51.391 7.112 1.00 32.72 319 ASN A N 1
ATOM 2476 C CA . ASN A 1 338 ? -16.157 52.554 6.561 1.00 34.33 319 ASN A CA 1
ATOM 2477 C C . ASN A 1 338 ? -15.536 53.903 6.949 1.00 31.41 319 ASN A C 1
ATOM 2478 O O . ASN A 1 338 ? -16.267 54.871 7.099 1.00 32.69 319 ASN A O 1
ATOM 2483 N N . ILE A 1 339 ? -14.221 53.950 7.165 1.00 32.66 320 ILE A N 1
ATOM 2484 C CA . ILE A 1 339 ? -13.505 55.210 7.461 1.00 33.99 320 ILE A CA 1
ATOM 2485 C C . ILE A 1 339 ? -12.530 55.499 6.327 1.00 35.17 320 ILE A C 1
ATOM 2486 O O . ILE A 1 339 ? -12.189 54.609 5.559 1.00 36.65 320 ILE A O 1
ATOM 2491 N N . SER A 1 340 ? -12.071 56.741 6.224 1.00 37.94 321 SER A N 1
ATOM 2492 C CA . SER A 1 340 ? -11.199 57.129 5.110 1.00 38.79 321 SER A CA 1
ATOM 2493 C C . SER A 1 340 ? -9.757 57.108 5.527 1.00 37.39 321 SER A C 1
ATOM 2494 O O . SER A 1 340 ? -9.027 58.026 5.201 1.00 40.85 321 SER A O 1
ATOM 2497 N N . ILE A 1 341 ? -9.335 56.067 6.248 1.00 36.40 322 ILE A N 1
ATOM 2498 C CA . ILE A 1 341 ? -7.964 55.975 6.740 1.00 32.28 322 ILE A CA 1
ATOM 2499 C C . ILE A 1 341 ? -7.458 54.573 6.359 1.00 32.51 322 ILE A C 1
ATOM 2500 O O . ILE A 1 341 ? -8.036 53.563 6.730 1.00 31.60 322 ILE A O 1
ATOM 2505 N N . LYS A 1 342 ? -6.392 54.537 5.568 1.00 30.56 323 LYS A N 1
ATOM 2506 C CA . LYS A 1 342 ? -5.777 53.302 5.144 1.00 31.39 323 LYS A CA 1
ATOM 2507 C C . LYS A 1 342 ? -5.052 52.620 6.294 1.00 30.01 323 LYS A C 1
ATOM 2508 O O . LYS A 1 342 ? -4.209 53.229 6.928 1.00 31.01 323 LYS A O 1
ATOM 2514 N N . THR A 1 343 ? -5.381 51.357 6.541 1.00 27.63 324 THR A N 1
ATOM 2515 C CA . THR A 1 343 ? -4.606 50.490 7.415 1.00 27.32 324 THR A CA 1
ATOM 2516 C C . THR A 1 343 ? -3.442 49.922 6.634 1.00 29.51 324 THR A C 1
ATOM 2517 O O . THR A 1 343 ? -3.644 49.259 5.616 1.00 30.42 324 THR A O 1
ATOM 2521 N N . ILE A 1 344 ? -2.224 50.169 7.112 1.00 30.35 325 ILE A N 1
ATOM 2522 C CA . ILE A 1 344 ? -1.012 49.652 6.468 1.00 28.85 325 ILE A CA 1
ATOM 2523 C C . ILE A 1 344 ? -0.497 48.358 7.105 1.00 28.37 325 ILE A C 1
ATOM 2524 O O . ILE A 1 344 ? 0.308 47.672 6.516 1.00 29.13 325 ILE A O 1
ATOM 2529 N N . GLY A 1 345 ? -0.934 48.027 8.306 1.00 29.72 326 GLY A N 1
ATOM 2530 C CA . GLY A 1 345 ? -0.420 46.832 8.962 1.00 31.19 326 GLY A CA 1
ATOM 2531 C C . GLY A 1 345 ? -0.975 46.566 10.351 1.00 31.37 326 GLY A C 1
ATOM 2532 O O . GLY A 1 345 ? -1.665 47.400 10.926 1.00 30.14 326 GLY A O 1
ATOM 2533 N N . GLY A 1 346 ? -0.659 45.381 10.873 1.00 30.99 327 GLY A N 1
ATOM 2534 C CA . GLY A 1 346 ? -1.088 44.981 12.193 1.00 32.41 327 GLY A CA 1
ATOM 2535 C C . GLY A 1 346 ? -0.059 44.138 12.894 1.00 32.12 327 GLY A C 1
ATOM 2536 O O . GLY A 1 346 ? 0.639 43.373 12.247 1.00 34.57 327 GLY A O 1
ATOM 2537 N N . ALA A 1 347 ? 0.034 44.297 14.211 1.00 29.86 328 ALA A N 1
ATOM 2538 C CA . ALA A 1 347 ? 0.857 43.472 15.064 1.00 29.50 328 ALA A CA 1
ATOM 2539 C C . ALA A 1 347 ? 0.001 42.888 16.209 1.00 31.00 328 ALA A C 1
ATOM 2540 O O . ALA A 1 347 ? -0.954 43.529 16.699 1.00 29.39 328 ALA A O 1
ATOM 2542 N N . PRO A 1 348 ? 0.347 41.673 16.657 1.00 29.30 329 PRO A N 1
ATOM 2543 C CA . PRO A 1 348 ? -0.414 41.084 17.74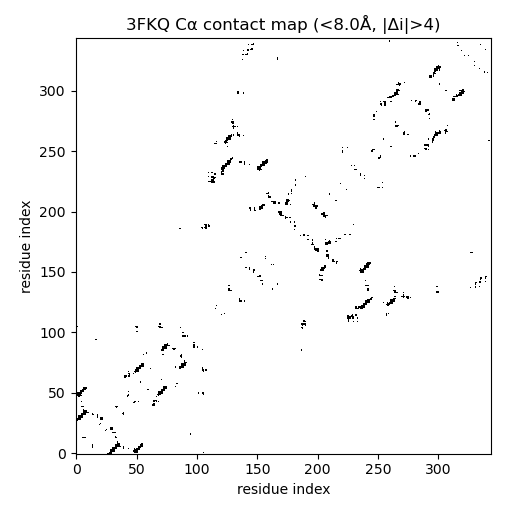4 1.00 31.62 329 PRO A CA 1
ATOM 2544 C C . PRO A 1 348 ? 0.034 41.602 19.104 1.00 32.89 329 PRO A C 1
ATOM 2545 O O . PRO A 1 348 ? 0.962 42.415 19.198 1.00 33.45 329 PRO A O 1
ATOM 2549 N N . ARG A 1 349 ? -0.673 41.148 20.135 1.00 33.35 330 ARG A N 1
ATOM 2550 C CA . ARG A 1 349 ? -0.272 41.329 21.507 1.00 32.77 330 ARG A CA 1
ATOM 2551 C C . ARG A 1 349 ? 0.658 40.184 21.919 1.00 35.17 330 ARG A C 1
ATOM 2552 O O . ARG A 1 349 ? 0.215 39.051 22.137 1.00 34.78 330 ARG A O 1
ATOM 2560 N N . TYR A 1 350 ? 1.944 40.502 22.047 1.00 37.11 331 TYR A N 1
ATOM 2561 C CA . TYR A 1 350 ? 2.955 39.561 22.530 1.00 36.89 331 TYR A CA 1
ATOM 2562 C C . TYR A 1 350 ? 2.762 39.258 24.023 1.00 40.10 331 TYR A C 1
ATOM 2563 O O . TYR A 1 350 ? 2.632 40.169 24.849 1.00 40.18 331 TYR A O 1
ATOM 2572 N N . GLU A 1 351 ? 2.742 37.970 24.355 1.00 40.91 332 GLU A N 1
ATOM 2573 C CA . GLU A 1 351 ? 2.509 37.520 25.725 1.00 42.89 332 GLU A CA 1
ATOM 2574 C C . GLU A 1 351 ? 3.801 37.495 26.534 1.00 42.30 332 GLU A C 1
ATOM 2575 O O . GLU A 1 351 ? 4.849 37.108 26.037 1.00 41.75 332 GLU A O 1
ATOM 2581 N N . HIS A 1 352 ? 3.698 37.924 27.785 1.00 43.05 333 HIS A N 1
ATOM 2582 C CA A HIS A 1 352 ? 4.822 37.884 28.724 0.50 43.97 333 HIS A CA 1
ATOM 2583 C CA B HIS A 1 352 ? 4.812 37.959 28.749 0.50 44.34 333 HIS A CA 1
ATOM 2584 C C . HIS A 1 352 ? 6.124 38.443 28.125 1.00 45.07 333 HIS A C 1
ATOM 2585 O O . HIS A 1 352 ? 7.200 37.869 28.339 1.00 45.84 333 HIS A O 1
ATOM 2598 N N . ALA A 1 353 ? 6.026 39.547 27.380 1.00 43.74 334 ALA A N 1
ATOM 2599 C CA . ALA A 1 353 ? 7.174 40.086 26.656 1.00 43.80 334 ALA A CA 1
ATOM 2600 C C . ALA A 1 353 ? 7.741 41.318 27.357 1.00 42.99 334 ALA A C 1
ATOM 2601 O O . ALA A 1 353 ? 7.003 42.104 27.939 1.00 43.01 334 ALA A O 1
ATOM 2603 N N . THR A 1 354 ? 9.059 41.474 27.302 1.00 41.80 335 THR A N 1
ATOM 2604 C CA . THR A 1 354 ? 9.695 42.718 27.713 1.00 41.66 335 THR A CA 1
ATOM 2605 C C . THR A 1 354 ? 9.609 43.746 26.573 1.00 40.52 335 THR A C 1
ATOM 2606 O O . THR A 1 354 ? 9.295 43.399 25.424 1.00 39.71 335 THR A O 1
ATOM 2610 N N . VAL A 1 355 ? 9.895 44.999 26.911 1.00 39.67 336 VAL A N 1
ATOM 2611 C CA . VAL A 1 355 ? 9.909 46.103 25.953 1.00 39.78 336 VAL A CA 1
ATOM 2612 C C . VAL A 1 355 ? 10.887 45.787 24.829 1.00 38.98 336 VAL A C 1
ATOM 2613 O O . VAL A 1 355 ? 10.570 45.971 23.666 1.00 37.70 336 VAL A O 1
ATOM 2617 N N . ARG A 1 356 ? 12.071 45.324 25.228 1.00 38.85 337 ARG A N 1
ATOM 2618 C CA . ARG A 1 356 ? 13.155 44.883 24.354 1.00 38.95 337 ARG A CA 1
ATOM 2619 C C . ARG A 1 356 ? 12.657 43.863 23.341 1.00 37.41 337 ARG A C 1
ATOM 2620 O O . ARG A 1 356 ? 12.890 44.004 22.137 1.00 37.51 337 ARG A O 1
ATOM 2628 N N . GLN A 1 357 ? 11.989 42.828 23.835 1.00 36.06 338 GLN A N 1
ATOM 2629 C CA . GLN A 1 357 ? 11.487 41.762 22.970 1.00 34.96 338 GLN A CA 1
ATOM 2630 C C . GLN A 1 357 ? 10.428 42.285 22.010 1.00 33.83 338 GLN A C 1
ATOM 2631 O O . GLN A 1 357 ? 10.469 41.990 20.829 1.00 34.38 338 GLN A O 1
ATOM 2637 N N . ILE A 1 358 ? 9.482 43.066 22.524 1.00 33.14 339 ILE A N 1
ATOM 2638 C CA . ILE A 1 358 ? 8.389 43.582 21.701 1.00 31.84 339 ILE A CA 1
ATOM 2639 C C . ILE A 1 358 ? 8.928 44.417 20.520 1.00 31.38 339 ILE A C 1
ATOM 2640 O O . ILE A 1 358 ? 8.457 44.275 19.394 1.00 31.93 339 ILE A O 1
ATOM 2645 N N . ILE A 1 359 ? 9.917 45.264 20.798 1.00 29.36 340 ILE A N 1
ATOM 2646 C CA . ILE A 1 359 ? 10.529 46.127 19.794 1.00 31.60 340 ILE A CA 1
ATOM 2647 C C . ILE A 1 359 ? 11.266 45.322 18.733 1.00 32.61 340 ILE A C 1
ATOM 2648 O O . ILE A 1 359 ? 11.121 45.609 17.553 1.00 32.14 340 ILE A O 1
ATOM 2653 N N . GLU A 1 360 ? 12.039 44.324 19.165 1.00 33.63 341 GLU A N 1
ATOM 2654 C CA . GLU A 1 360 ? 12.697 43.390 18.252 1.00 36.60 341 GLU A CA 1
ATOM 2655 C C . GLU A 1 360 ? 11.713 42.711 17.315 1.00 36.41 341 GLU A C 1
ATOM 2656 O O . GLU A 1 360 ? 11.956 42.644 16.099 1.00 37.40 341 GLU A O 1
ATOM 2662 N N . ALA A 1 361 ? 10.608 42.211 17.874 1.00 35.56 342 ALA A N 1
ATOM 2663 C CA . ALA A 1 361 ? 9.567 41.558 17.065 1.00 34.43 342 ALA A CA 1
ATOM 2664 C C . ALA A 1 361 ? 8.945 42.550 16.087 1.00 34.87 342 ALA A C 1
ATOM 2665 O O . ALA A 1 361 ? 8.654 42.187 14.938 1.00 36.71 342 ALA A O 1
ATOM 2667 N N . LEU A 1 362 ? 8.783 43.801 16.527 1.00 33.86 343 LEU A N 1
ATOM 2668 C CA . LEU A 1 362 ? 8.138 44.821 15.702 1.00 33.89 343 LEU A CA 1
ATOM 2669 C C . LEU A 1 362 ? 9.018 45.274 14.532 1.00 34.43 343 LEU A C 1
ATOM 2670 O O . LEU A 1 362 ? 8.506 45.468 13.433 1.00 32.73 343 LEU A O 1
ATOM 2675 N N . THR A 1 363 ? 10.327 45.417 14.757 1.00 35.29 344 THR A N 1
ATOM 2676 C CA . THR A 1 363 ? 11.256 45.877 13.704 1.00 37.58 344 THR A CA 1
ATOM 2677 C C . THR A 1 363 ? 11.319 44.940 12.490 1.00 39.02 344 THR A C 1
ATOM 2678 O O . THR A 1 363 ? 11.770 45.343 11.426 1.00 41.88 344 THR A O 1
ATOM 2682 N N . LYS A 1 364 ? 10.895 43.688 12.671 1.00 40.65 345 LYS A N 1
ATOM 2683 C CA . LYS A 1 364 ? 10.753 42.730 11.571 1.00 40.59 345 LYS A CA 1
ATOM 2684 C C . LYS A 1 364 ? 9.454 42.905 10.762 1.00 40.28 345 LYS A C 1
ATOM 2685 O O . LYS A 1 364 ? 9.291 42.276 9.728 1.00 39.52 345 LYS A O 1
ATOM 2699 N N . GLU A 1 366 ? 7.294 43.963 8.074 1.00 40.12 347 GLU A N 1
ATOM 2700 C CA . GLU A 1 366 ? 7.475 44.489 6.726 1.00 41.70 347 GLU A CA 1
ATOM 2701 C C . GLU A 1 366 ? 6.731 45.815 6.453 1.00 40.44 347 GLU A C 1
ATOM 2702 O O . GLU A 1 366 ? 7.189 46.637 5.649 1.00 40.30 347 GLU A O 1
ATOM 2708 N N . PHE A 1 367 ? 5.618 46.038 7.146 1.00 37.83 348 PHE A N 1
ATOM 2709 C CA . PHE A 1 367 ? 4.780 47.209 6.895 1.00 37.86 348 PHE A CA 1
ATOM 2710 C C . PHE A 1 367 ? 5.437 48.564 7.267 1.00 38.85 348 PHE A C 1
ATOM 2711 O O . PHE A 1 367 ? 4.953 49.620 6.848 1.00 39.78 348 PHE A O 1
ATOM 2719 N N . PHE A 1 368 ? 6.524 48.544 8.038 1.00 36.76 349 PHE A N 1
ATOM 2720 C CA . PHE A 1 368 ? 7.257 49.780 8.340 1.00 36.78 349 PHE A CA 1
ATOM 2721 C C . PHE A 1 368 ? 7.899 50.400 7.097 1.00 38.34 349 PHE A C 1
ATOM 2722 O O . PHE A 1 368 ? 8.048 51.619 7.020 1.00 36.45 349 PHE A O 1
ATOM 2730 N N . GLU A 1 369 ? 8.240 49.560 6.119 1.00 39.82 350 GLU A N 1
ATOM 2731 C CA . GLU A 1 369 ? 8.694 50.030 4.802 1.00 40.23 350 GLU A CA 1
ATOM 2732 C C . GLU A 1 369 ? 7.661 50.898 4.088 1.00 39.55 350 GLU A C 1
ATOM 2733 O O . GLU A 1 369 ? 8.018 51.830 3.378 1.00 39.09 350 GLU A O 1
ATOM 2739 N N . GLU A 1 370 ? 6.380 50.610 4.296 1.00 41.47 351 GLU A N 1
ATOM 2740 C CA . GLU A 1 370 ? 5.312 51.364 3.649 1.00 43.05 351 GLU A CA 1
ATOM 2741 C C . GLU A 1 370 ? 5.266 52.829 4.099 1.00 42.81 351 GLU A C 1
ATOM 2742 O O . GLU A 1 370 ? 4.800 53.713 3.353 1.00 40.42 351 GLU A O 1
ATOM 2748 N N . ILE A 1 371 ? 5.769 53.090 5.303 1.00 41.87 352 ILE A N 1
ATOM 2749 C CA . ILE A 1 371 ? 5.864 54.456 5.821 1.00 41.52 352 ILE A CA 1
ATOM 2750 C C . ILE A 1 371 ? 6.843 55.270 4.966 1.00 42.24 352 ILE A C 1
ATOM 2751 O O . ILE A 1 371 ? 6.671 56.467 4.821 1.00 43.87 352 ILE A O 1
ATOM 2756 N N . LEU A 1 372 ? 7.838 54.613 4.376 1.00 43.78 353 LEU A N 1
ATOM 2757 C CA . LEU A 1 372 ? 8.819 55.293 3.526 1.00 46.50 353 LEU A CA 1
ATOM 2758 C C . LEU A 1 372 ? 8.321 55.663 2.113 1.00 50.48 353 LEU A C 1
ATOM 2759 O O . LEU A 1 372 ? 8.968 56.470 1.437 1.00 51.71 353 LEU A O 1
ATOM 2764 N N . GLN A 1 373 ? 7.206 55.078 1.657 1.00 53.55 354 GLN A N 1
ATOM 2765 C CA . GLN A 1 373 ? 6.746 55.239 0.260 1.00 55.43 354 GLN A CA 1
ATOM 2766 C C . GLN A 1 373 ? 5.261 55.583 0.140 1.00 56.61 354 GLN A C 1
ATOM 2767 O O . GLN A 1 373 ? 4.475 55.438 1.079 1.00 56.85 354 GLN A O 1
#

Radius of gyration: 24.49 Å; Cα contacts (8 Å, |Δi|>4): 620; chains: 1; bounding box: 59×69×41 Å

Sequence (344 aa):
KIKVALLDKDKEYLDRLTGVFNTKYADKLEVYSFTDEKNAIESVKEYRIDVLIAEEDFNIDKSEFKRNCGLAYFTGTPGIELIKDEIAICKYQRVDVIFKQILGVYSDAANVATISGENDKSSSVVIFTSPCGGVGTSTVAAACAIAHANGKKVFYLNIEQCGTTDVFFQAEGNATSDVIYSLKSRKANLLLKLESCIKQSQEGVSYFSSTKVALDILEISYADIDTLIGNIQGDNYDEIIVDLPFSLEIEKLKLLSKAWRIIVVVNDGSQLSNYKFRAYESVVLLEQNDDINIIIRNNIYNKFSNKNSELSNISIKTIGGAPRYEHHATVRQIIEALTKEFFEEILQ

Secondary structure (DSSP, 8-state):
-EEEEEE-S-HHHHHHHHHHHHHHTTTTEEEEEES-HHHHHHHHHHHT-SEEEEETT----GGGG-SS-EEEEEES-TT--EETTEEEEETTS-HHHHHHHHHHHHH--GGG------TTS-EEEEEE-SSTTSSHHHHHHHHHHHHH----EEEEE--TT--HHHH---S-S---HHHHHHHS--S-HHHHHHHT-EE-TTS-EE-PPPSSGGGGGG--HHHHHHHHHHHH----SEEEEE------HHHHHHHTT-SEEEE-B---HHHHHH--HHHHHHHHTTSTT---TT---B-S--TTT----S-S-----B----TT--HHHHHHHHH--THHHHT-

Solvent-accessible surface area: 17532 Å² total

Nearest PDB structures (foldseek):
  3fkq-assembly1_A-2  TM=1.003E+00  e=3.331E-67  Agathobacter rectalis
  3ea0-assembly1_B  TM=7.355E-01  e=1.607E-07  Chlorobaculum tepidum TLS
  3ea0-assembly1_A  TM=7.423E-01  e=2.317E-07  Chlorobaculum tepidum TLS
  6uyk-assembly1_B  TM=5.967E-01  e=4.480E-04  Cereibacter sphaeroides
  6uyk-assembly2_C  TM=5.626E-01  e=5.380E-04  Cereibacter sphaeroides

Foldseek 3Di:
DAEEEEEALPVVLLCVLQVCCCPVVVVPYDYDYYDDPVCRLVCCCVVVHAEYEYALVDDDDCVSNVHNHFYEYEDCDPPDQDGPQHGYHHSPDDSVVSVVVRVQRSLLVLLQFFQDPDPQFAAEEEFEELFPPQCRLLLLLLLLLLCLCPFQEEEAELDLPRDQCVSFDFDDDAALQLLVLNPPSHGPSLVSLVVQWGAGPSGYIYGHHDPHSCSSVSADLSRVRSSSSSVRVHDGNHYYYYDYDDLPLSSQLSQLSHQAYEYEFQQAPVRVVSSCVVVSLVVSVVDPSGDHQQREEHEQHDPVGGDDPDGSHYYQYYYHNDPPDDSVRVSVVSSPPSSVVVVD

CATH classification: 3.40.50.10850 (+1 more: 3.40.50.300)

Organism: NCBI:txid39491

InterPro domains:
  IPR027417 P-loop containing nucleoside triphosphate hydrolase [G3DSA:3.40.50.300] (118-354)
  IPR027417 P-loop containing nucleoside triphosphate hydrolase [SSF52540] (126-333)
  IPR049086 TadZ-like, receiver domain [PF21194] (1-108)